Protein AF-A0A2D4JRZ6-F1 (afdb_monomer_lite)

Organism: NCBI:txid1970185

Sequence (188 aa):
HTHSLFTLLGERLMLHTNTLTITTYNTLYEILTEQVCTQVVHKPHPEPDSTVKIQNPMILKVVATLLKNSAPSAELMEVRRLFLSDMIKLFSNSRENRRCLLQCSVWQDWMFSLGYINPKNSEEQKITEMVYNIFRILLYHAIKYEWGGWRVWVDTLSIAHSKVTYEAHKEYLAKMYEEYQRQEEENI

Radius of gyration: 19.01 Å; chains: 1; bounding box: 53×44×54 Å

pLDDT: mean 92.42, std 8.61, range [42.44, 98.75]

Secondary structure (DSSP, 8-state):
----HHHHHHHHHHHH-SS--HHHHHHHHHHHHT---SS---SPPPPP-TT---S-THHHHHHHHHHHHSPP-HHHHHHHHHHHHHHHHHHHH-HHHHHHHHHSTTHHHHHHTTS-SS--SHHHHHHHHHHHHHHHHHHHHHHHHSTTHHHHHHHHHHHHHHHHHHHHHHHHHHHHHHHHHHHHHHT-

InterPro domains:
  IPR031570 Neurobeachin/BDCP, DUF4704 [PF15787] (2-162)
  IPR050865 BEACH Domain-Containing [PTHR13743] (2-176)

Structure (mmCIF, N/CA/C/O backbone):
data_AF-A0A2D4JRZ6-F1
#
_entry.id   AF-A0A2D4JRZ6-F1
#
loop_
_atom_site.group_PDB
_atom_site.id
_atom_site.type_symbol
_atom_site.label_atom_id
_atom_site.label_alt_id
_atom_site.label_comp_id
_atom_site.label_asym_id
_atom_site.label_entity_id
_atom_site.label_seq_id
_atom_site.pdbx_PDB_ins_code
_atom_site.Cartn_x
_atom_site.Cartn_y
_atom_site.Cartn_z
_atom_site.occupancy
_atom_site.B_iso_or_equiv
_atom_site.auth_seq_id
_atom_site.auth_comp_id
_atom_site.auth_asym_id
_atom_site.auth_atom_id
_atom_site.pdbx_PDB_model_num
ATOM 1 N N . HIS A 1 1 ? -9.067 23.785 -11.313 1.00 43.81 1 HIS A N 1
ATOM 2 C CA . HIS A 1 1 ? -8.566 22.399 -11.338 1.00 43.81 1 HIS A CA 1
ATOM 3 C C . HIS A 1 1 ? -9.742 21.451 -11.178 1.00 43.81 1 HIS A C 1
ATOM 5 O O . HIS A 1 1 ? -10.493 21.587 -10.224 1.00 43.81 1 HIS A O 1
ATOM 11 N N . THR A 1 2 ? -9.970 20.560 -12.139 1.00 42.44 2 THR A N 1
ATOM 12 C CA . THR A 1 2 ? -10.978 19.498 -12.046 1.00 42.44 2 THR A CA 1
ATOM 13 C C . THR A 1 2 ? -10.513 18.490 -10.996 1.00 42.44 2 THR A C 1
ATOM 15 O O . THR A 1 2 ? -9.629 17.680 -11.260 1.00 42.44 2 THR A O 1
ATOM 18 N N . HIS A 1 3 ? -11.052 18.572 -9.777 1.00 51.81 3 HIS A N 1
ATOM 19 C CA . HIS A 1 3 ? -10.832 17.539 -8.766 1.00 51.81 3 HIS A CA 1
ATOM 20 C C . HIS A 1 3 ? -11.422 16.231 -9.309 1.00 51.81 3 HIS A C 1
ATOM 22 O O . HIS A 1 3 ? -12.622 16.152 -9.568 1.00 51.81 3 HIS A O 1
ATOM 28 N N . SER A 1 4 ? -10.580 15.221 -9.543 1.00 75.19 4 SER A N 1
ATOM 29 C CA . SER A 1 4 ? -11.058 13.877 -9.883 1.00 75.19 4 SER A CA 1
ATOM 30 C C . SER A 1 4 ? -11.953 13.368 -8.749 1.00 75.19 4 SER A C 1
ATOM 32 O O . SER A 1 4 ? -11.626 13.580 -7.580 1.00 75.19 4 SER A O 1
ATOM 34 N N . LEU A 1 5 ? -13.063 12.693 -9.074 1.00 77.12 5 LEU A N 1
ATOM 35 C CA . LEU A 1 5 ? -14.037 12.164 -8.105 1.00 77.12 5 LEU A CA 1
ATOM 36 C C . LEU A 1 5 ? -13.363 11.419 -6.939 1.00 77.12 5 LEU A C 1
ATOM 38 O O . LEU A 1 5 ? -13.736 11.592 -5.784 1.00 77.12 5 LEU A O 1
ATOM 42 N N . PHE A 1 6 ? -12.323 10.637 -7.234 1.00 76.06 6 PHE A N 1
ATOM 43 C CA . PHE A 1 6 ? -11.583 9.864 -6.236 1.00 76.06 6 PHE A CA 1
ATOM 44 C C . PHE A 1 6 ? -10.690 10.727 -5.337 1.00 76.06 6 PHE A C 1
ATOM 46 O O . PHE A 1 6 ? -10.546 10.437 -4.152 1.00 76.06 6 PHE A O 1
ATOM 53 N N . THR A 1 7 ? -10.118 11.810 -5.869 1.00 72.31 7 THR A N 1
ATOM 54 C CA . THR A 1 7 ? -9.399 12.802 -5.055 1.00 72.31 7 THR A CA 1
ATOM 55 C C . THR A 1 7 ? -10.365 13.480 -4.089 1.00 72.31 7 THR A C 1
ATOM 57 O O . THR A 1 7 ? -10.076 13.567 -2.899 1.00 72.31 7 THR A O 1
ATOM 60 N N . LEU A 1 8 ? -11.552 13.854 -4.579 1.00 78.31 8 LEU A N 1
ATOM 61 C CA . LEU A 1 8 ? -12.596 14.450 -3.755 1.00 78.31 8 LEU A CA 1
ATOM 62 C C . LEU A 1 8 ? -13.097 13.475 -2.677 1.00 78.31 8 LEU A C 1
ATOM 64 O O . LEU A 1 8 ? -13.338 13.899 -1.554 1.00 78.31 8 LEU A O 1
ATOM 68 N N . LEU A 1 9 ? -13.211 12.176 -2.977 1.00 81.69 9 LEU A N 1
ATOM 69 C CA . LEU A 1 9 ? -13.598 11.156 -1.994 1.00 81.69 9 LEU A CA 1
ATOM 70 C C . LEU A 1 9 ? -12.632 11.124 -0.800 1.00 81.69 9 LEU A C 1
ATOM 72 O O . LEU A 1 9 ? -13.076 11.178 0.344 1.00 81.69 9 LEU A O 1
ATOM 76 N N . GLY A 1 10 ? -11.322 11.081 -1.061 1.00 77.94 10 GLY A N 1
ATOM 77 C CA . GLY A 1 10 ? -10.306 11.094 -0.004 1.00 77.94 10 GLY A CA 1
ATOM 78 C C . GLY A 1 10 ? -10.341 12.379 0.825 1.00 77.94 10 GLY A C 1
ATOM 79 O O . GLY A 1 10 ? -10.385 12.317 2.052 1.00 77.94 10 GLY A O 1
ATOM 80 N N . GLU A 1 11 ? -10.397 13.537 0.159 1.00 78.88 11 GLU A N 1
ATOM 81 C CA . GLU A 1 11 ? -10.483 14.849 0.815 1.00 78.88 11 GLU A CA 1
ATOM 82 C C . GLU A 1 11 ? -11.731 14.962 1.698 1.00 78.88 11 GLU A C 1
ATOM 84 O O . GLU A 1 11 ? -11.645 15.397 2.843 1.00 78.88 11 GLU A O 1
ATOM 89 N N . ARG A 1 12 ? -12.896 14.538 1.194 1.00 81.94 12 ARG A N 1
ATOM 90 C CA . ARG A 1 12 ? -14.165 14.624 1.927 1.00 81.94 12 ARG A CA 1
ATOM 91 C C . ARG A 1 12 ? -14.217 13.672 3.112 1.00 81.94 12 ARG A C 1
ATOM 93 O O . ARG A 1 12 ? -14.697 14.081 4.162 1.00 81.94 12 ARG A O 1
ATOM 100 N N . LEU A 1 13 ? -13.702 12.449 2.985 1.00 80.06 13 LEU A N 1
ATOM 101 C CA . LEU A 1 13 ? -13.639 11.514 4.113 1.00 80.06 13 LEU A CA 1
ATOM 102 C C . LEU A 1 13 ? -12.778 12.072 5.255 1.00 80.06 13 LEU A C 1
ATOM 104 O O . LEU A 1 13 ? -13.191 12.009 6.411 1.00 80.06 13 LEU A O 1
ATOM 108 N N . MET A 1 14 ? -11.642 12.697 4.935 1.00 79.69 14 MET A N 1
ATOM 109 C CA . MET A 1 14 ? -10.764 13.309 5.939 1.00 79.69 14 MET A CA 1
ATOM 110 C C . MET A 1 14 ? -11.381 14.511 6.671 1.00 79.69 14 MET A C 1
ATOM 112 O O . MET A 1 14 ? -10.941 14.830 7.769 1.00 79.69 14 MET A O 1
ATOM 116 N N . LEU A 1 15 ? -12.397 15.181 6.111 1.00 77.00 15 LEU A N 1
ATOM 117 C CA . LEU A 1 15 ? -13.093 16.274 6.810 1.00 77.00 15 LEU A CA 1
ATOM 118 C C . LEU A 1 15 ? -13.968 15.779 7.967 1.00 77.00 15 LEU A C 1
ATOM 120 O O . LEU A 1 15 ? -14.280 16.552 8.870 1.00 77.00 15 LEU A O 1
ATOM 124 N N . HIS A 1 16 ? -14.404 14.520 7.920 1.00 72.25 16 HIS A N 1
ATOM 125 C CA . HIS A 1 16 ? -15.367 13.962 8.870 1.00 72.25 16 HIS A CA 1
ATOM 126 C C . HIS A 1 16 ? -14.741 12.973 9.855 1.00 72.25 16 HIS A C 1
ATOM 128 O O . HIS A 1 16 ? -15.330 12.708 10.901 1.00 72.25 16 HIS A O 1
ATOM 134 N N . THR A 1 17 ? -13.558 12.438 9.548 1.00 73.31 17 THR A N 1
ATOM 135 C CA . THR A 1 17 ? -12.806 11.570 10.454 1.00 73.31 17 THR A CA 1
ATOM 136 C C . THR A 1 17 ? -11.304 11.803 10.335 1.00 73.31 17 THR A C 1
ATOM 138 O O . THR A 1 17 ? -10.758 11.889 9.237 1.00 73.31 17 THR A O 1
ATOM 141 N N . ASN A 1 18 ? -10.623 11.834 11.484 1.00 79.94 18 ASN A N 1
ATOM 142 C CA . ASN A 1 18 ? -9.160 11.900 11.557 1.00 79.94 18 ASN A CA 1
ATOM 143 C C . ASN A 1 18 ? -8.499 10.511 11.492 1.00 79.94 18 ASN A C 1
ATOM 145 O O . ASN A 1 18 ? -7.273 10.418 11.545 1.00 79.94 18 ASN A O 1
ATOM 149 N N . THR A 1 19 ? -9.287 9.432 11.417 1.00 87.56 19 THR A N 1
ATOM 150 C CA . THR A 1 19 ? -8.783 8.057 11.333 1.00 87.56 19 THR A CA 1
ATOM 151 C C . THR A 1 19 ? -9.587 7.220 10.344 1.00 87.56 19 THR A C 1
ATOM 153 O O . THR A 1 19 ? -10.817 7.312 10.275 1.00 87.56 19 THR A O 1
ATOM 156 N N . LEU A 1 20 ? -8.894 6.383 9.574 1.00 92.75 20 LEU A N 1
ATOM 157 C CA . LEU A 1 20 ? -9.524 5.353 8.760 1.00 92.75 20 LEU A CA 1
ATOM 158 C C . LEU A 1 20 ? -9.903 4.163 9.650 1.00 92.75 20 LEU A C 1
ATOM 160 O O . LEU A 1 20 ? -9.037 3.567 10.286 1.00 92.75 20 LEU A O 1
ATOM 164 N N . THR A 1 21 ? -11.189 3.816 9.660 1.00 94.38 21 THR A N 1
ATOM 165 C CA . THR A 1 21 ? -11.737 2.685 10.422 1.00 94.38 21 THR A CA 1
ATOM 166 C C . THR A 1 21 ? -11.887 1.447 9.541 1.00 94.38 21 THR A C 1
ATOM 168 O O . THR A 1 21 ? -11.945 1.548 8.310 1.00 94.38 21 THR A O 1
ATOM 171 N N . ILE A 1 22 ? -12.025 0.273 10.165 1.00 96.25 22 ILE A N 1
ATOM 172 C CA . ILE A 1 22 ? -12.304 -0.989 9.453 1.00 96.25 22 ILE A CA 1
ATOM 173 C C . ILE A 1 22 ? -13.596 -0.880 8.638 1.00 96.25 22 ILE A C 1
ATOM 175 O O . ILE A 1 22 ? -13.645 -1.323 7.496 1.00 96.25 22 ILE A O 1
ATOM 179 N N . THR A 1 23 ? -14.627 -0.237 9.193 1.00 95.00 23 THR A N 1
ATOM 180 C CA . THR A 1 23 ? -15.924 -0.087 8.511 1.00 95.00 23 THR A CA 1
ATOM 181 C C . THR A 1 23 ? -15.778 0.722 7.222 1.00 95.00 23 THR A C 1
ATOM 183 O O . THR A 1 23 ? -16.230 0.291 6.164 1.00 95.00 23 THR A O 1
ATOM 186 N N . THR A 1 24 ? -15.093 1.868 7.285 1.00 94.75 24 THR A N 1
ATOM 187 C CA . THR A 1 24 ? -14.849 2.702 6.100 1.00 94.75 24 THR A CA 1
ATOM 188 C C . THR A 1 24 ? -13.968 1.975 5.089 1.00 94.75 24 THR A C 1
ATOM 190 O O . THR A 1 24 ? -14.224 2.042 3.888 1.00 94.75 24 THR A O 1
ATOM 193 N N . TYR A 1 25 ? -12.947 1.254 5.561 1.00 97.19 25 TYR A N 1
ATOM 194 C CA . TYR A 1 25 ? -12.102 0.448 4.690 1.00 97.19 25 TYR A CA 1
ATOM 195 C C . TYR A 1 25 ? -12.892 -0.647 3.964 1.00 97.19 25 TYR A C 1
ATOM 197 O O . TYR A 1 25 ? -12.734 -0.777 2.754 1.00 97.19 25 TYR A O 1
ATOM 205 N N . ASN A 1 26 ? -13.788 -1.362 4.649 1.00 96.94 26 ASN A N 1
ATOM 206 C CA . ASN A 1 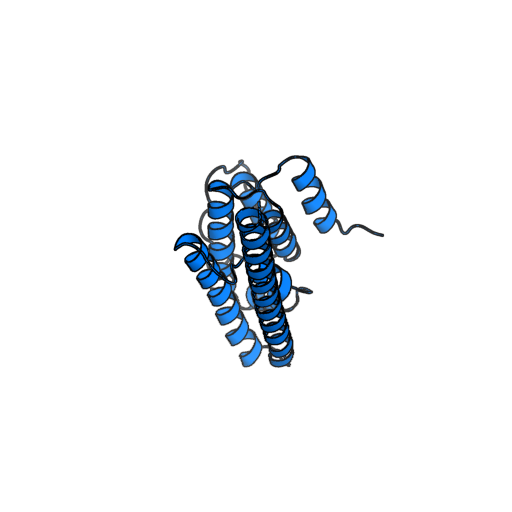26 ? -14.642 -2.377 4.032 1.00 96.94 26 ASN A CA 1
ATOM 207 C C . ASN A 1 26 ? -15.474 -1.784 2.888 1.00 96.94 26 ASN A C 1
ATOM 209 O O . ASN A 1 26 ? -15.463 -2.323 1.789 1.00 96.94 26 ASN A O 1
ATOM 213 N N . THR A 1 27 ? -16.112 -0.626 3.089 1.00 95.44 27 THR A N 1
ATOM 214 C CA . THR A 1 27 ? -16.850 0.053 2.009 1.00 95.44 27 THR A CA 1
ATOM 215 C C . THR A 1 27 ? -15.943 0.421 0.834 1.00 95.44 27 THR A C 1
ATOM 217 O O . THR A 1 27 ? -16.314 0.230 -0.321 1.00 95.44 27 THR A O 1
ATOM 220 N N . LEU A 1 28 ? -14.728 0.914 1.095 1.00 96.19 28 LEU A N 1
ATOM 221 C CA . LEU A 1 28 ? -13.758 1.182 0.029 1.00 96.19 28 LEU A CA 1
ATOM 222 C C . LEU A 1 28 ? -13.342 -0.108 -0.695 1.00 96.19 28 LEU A C 1
ATOM 224 O O . LEU A 1 28 ? -13.200 -0.099 -1.914 1.00 96.19 28 LEU A O 1
ATOM 228 N N . TYR A 1 29 ? -13.186 -1.219 0.019 1.00 97.38 29 TYR A N 1
ATOM 229 C CA . TYR A 1 29 ? -12.865 -2.518 -0.565 1.00 97.38 29 TYR A CA 1
ATOM 230 C C . TYR A 1 29 ? -13.992 -3.060 -1.459 1.00 97.38 29 TYR A C 1
ATOM 232 O O . TYR A 1 29 ? -13.737 -3.571 -2.553 1.00 97.38 29 TYR A O 1
ATOM 240 N N . GLU A 1 30 ? -15.246 -2.883 -1.050 1.00 96.50 30 GLU A N 1
ATOM 241 C CA . GLU A 1 30 ? -16.412 -3.215 -1.873 1.00 96.50 30 GLU A CA 1
ATOM 242 C C . GLU A 1 30 ? -16.429 -2.391 -3.166 1.00 96.50 30 GLU A C 1
ATOM 244 O O . GLU A 1 30 ? -16.659 -2.938 -4.241 1.00 96.50 30 GLU A O 1
ATOM 249 N N . ILE A 1 31 ? -16.092 -1.096 -3.106 1.00 96.06 31 ILE A N 1
ATOM 250 C CA . ILE A 1 31 ? -15.970 -0.251 -4.307 1.00 96.06 31 ILE A CA 1
ATOM 251 C C . ILE A 1 31 ? -14.788 -0.706 -5.178 1.00 96.06 31 ILE A C 1
ATOM 253 O O . ILE A 1 31 ? -14.910 -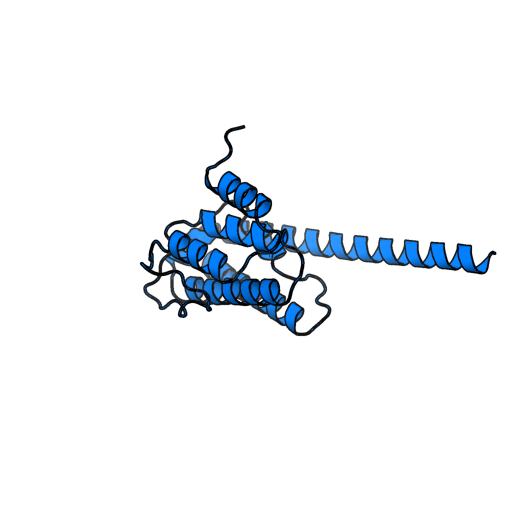0.764 -6.400 1.00 96.06 31 ILE A O 1
ATOM 257 N N . LEU A 1 32 ? -13.645 -1.053 -4.575 1.00 97.31 32 LEU A N 1
ATOM 258 C CA . LEU A 1 32 ? -12.453 -1.541 -5.281 1.00 97.31 32 LEU A CA 1
ATOM 259 C C . LEU A 1 32 ? -12.760 -2.784 -6.134 1.00 97.31 32 LEU A C 1
ATOM 261 O O . LEU A 1 32 ? -12.219 -2.914 -7.237 1.00 97.31 32 LEU A O 1
ATOM 265 N N . THR A 1 33 ? -13.597 -3.681 -5.615 1.00 96.44 33 THR A N 1
ATOM 266 C CA . THR A 1 33 ? -13.906 -4.997 -6.201 1.00 96.44 33 THR A CA 1
ATOM 267 C C . THR A 1 33 ? -15.255 -5.063 -6.923 1.00 96.44 33 THR A C 1
ATOM 269 O O . THR A 1 33 ? -15.500 -6.028 -7.642 1.00 96.44 33 THR A O 1
ATOM 272 N N . GLU A 1 34 ? -16.112 -4.051 -6.751 1.00 95.75 34 GLU A N 1
ATOM 273 C CA . GLU A 1 34 ? -17.529 -4.025 -7.158 1.00 95.75 34 GLU A CA 1
ATOM 274 C C . GLU A 1 34 ? -18.373 -5.175 -6.580 1.00 95.75 34 GLU A C 1
ATOM 276 O O . GLU A 1 34 ? -19.396 -5.567 -7.139 1.00 95.75 34 GLU A O 1
ATOM 281 N N . GLN A 1 35 ? -17.973 -5.701 -5.421 1.00 92.50 35 GLN A N 1
ATOM 282 C CA . GLN A 1 35 ? -18.710 -6.724 -4.678 1.00 92.50 35 GLN A CA 1
ATOM 283 C C . GLN A 1 35 ? -19.386 -6.088 -3.460 1.00 92.50 35 GLN A C 1
ATOM 285 O O . GLN A 1 35 ? -18.876 -6.150 -2.346 1.00 92.50 35 GLN A O 1
ATOM 290 N N . VAL A 1 36 ? -20.522 -5.427 -3.690 1.00 88.56 36 VAL A N 1
ATOM 291 C CA . VAL A 1 36 ? -21.228 -4.648 -2.659 1.00 88.56 36 VAL A CA 1
ATOM 292 C C . VAL A 1 36 ? -22.055 -5.553 -1.746 1.00 88.56 36 VAL A C 1
ATOM 294 O O . VAL A 1 36 ? -22.849 -6.370 -2.222 1.00 88.56 36 VAL A O 1
ATOM 297 N N . CYS A 1 37 ? -21.918 -5.368 -0.431 1.00 86.06 37 CYS A N 1
ATOM 298 C CA . CYS A 1 37 ? -22.759 -6.039 0.557 1.00 86.06 37 CYS A CA 1
ATOM 299 C C . CYS A 1 37 ? -24.012 -5.207 0.867 1.00 86.06 37 CYS A C 1
ATOM 301 O O . CYS A 1 37 ? -24.006 -3.980 0.838 1.00 86.06 37 CYS A O 1
ATOM 303 N N . THR A 1 38 ? -25.113 -5.866 1.235 1.00 87.12 38 THR A N 1
ATOM 304 C CA . THR A 1 38 ? -26.354 -5.171 1.632 1.00 87.12 38 THR A CA 1
ATOM 305 C C . THR A 1 38 ? -26.341 -4.682 3.083 1.00 87.12 38 THR A C 1
ATOM 307 O O . THR A 1 38 ? -27.283 -4.021 3.514 1.00 87.12 38 THR A O 1
ATOM 310 N N . GLN A 1 39 ? -25.325 -5.053 3.867 1.00 87.56 39 GLN A N 1
ATOM 311 C CA . GLN A 1 39 ? -25.211 -4.738 5.290 1.00 87.56 39 GLN A CA 1
ATOM 312 C C . GLN A 1 39 ? -23.857 -4.108 5.595 1.00 87.56 39 GLN A C 1
ATOM 314 O O . GLN A 1 39 ? -22.846 -4.478 5.005 1.00 87.56 39 GLN A O 1
ATOM 319 N N . VAL A 1 40 ? -23.844 -3.198 6.569 1.00 89.19 40 VAL A N 1
ATOM 320 C CA . VAL A 1 40 ? -22.610 -2.568 7.041 1.00 89.19 40 VAL A CA 1
ATOM 321 C C . VAL A 1 40 ? -21.791 -3.582 7.837 1.00 89.19 40 VAL A C 1
ATOM 323 O O . VAL A 1 40 ? -22.259 -4.137 8.833 1.00 89.19 40 VAL A O 1
ATOM 326 N N . VAL A 1 41 ? -20.551 -3.811 7.407 1.00 91.25 41 VAL A N 1
ATOM 327 C CA . VAL A 1 41 ? -19.628 -4.742 8.061 1.00 91.25 41 VAL A CA 1
ATOM 328 C C . VAL A 1 41 ? -18.654 -3.964 8.946 1.00 91.25 41 VAL A C 1
ATOM 330 O O . VAL A 1 41 ? -17.842 -3.186 8.453 1.00 91.25 41 VAL A O 1
ATOM 333 N N . HIS A 1 42 ? -18.703 -4.210 10.258 1.00 92.38 42 HIS A N 1
ATOM 334 C CA . HIS A 1 42 ? -17.853 -3.533 11.254 1.00 92.38 42 HIS A CA 1
ATOM 335 C C . HIS A 1 42 ? -16.582 -4.302 11.648 1.00 92.38 42 HIS A C 1
ATOM 337 O O . HIS A 1 42 ? -15.772 -3.809 12.426 1.00 92.38 42 HIS A O 1
ATOM 343 N N . LYS A 1 43 ? -16.407 -5.514 11.119 1.00 94.38 43 LYS A N 1
ATOM 344 C CA . LYS A 1 43 ? -15.250 -6.393 11.343 1.00 94.38 43 LYS A CA 1
ATOM 345 C C . LYS A 1 43 ? -14.455 -6.561 10.043 1.00 94.38 43 LYS A C 1
ATOM 347 O O . LYS A 1 43 ? -15.006 -6.236 8.994 1.00 94.38 43 LYS A O 1
ATOM 352 N N . PRO A 1 44 ? -13.218 -7.083 10.065 1.00 95.44 44 PRO A N 1
ATOM 353 C CA . PRO A 1 44 ? -12.503 -7.397 8.831 1.00 95.44 44 PRO A CA 1
ATOM 354 C C . PRO A 1 44 ? -13.361 -8.246 7.885 1.00 95.44 44 PRO A C 1
ATOM 356 O O . PRO A 1 44 ? -14.005 -9.210 8.321 1.00 95.44 44 PRO A O 1
ATOM 359 N N . HIS A 1 45 ? -13.406 -7.863 6.609 1.00 94.81 45 HIS A N 1
ATOM 360 C CA . HIS A 1 45 ? -14.082 -8.653 5.584 1.00 94.81 45 HIS A CA 1
ATOM 361 C C . HIS A 1 45 ? -13.358 -9.999 5.361 1.00 94.81 45 HIS A C 1
ATOM 363 O O . HIS A 1 45 ? -12.195 -10.149 5.748 1.00 94.81 45 HIS A O 1
ATOM 369 N N . PRO A 1 46 ? -14.023 -11.006 4.760 1.00 93.69 46 PRO A N 1
ATOM 370 C CA . PRO A 1 46 ? -13.372 -12.262 4.398 1.00 93.69 46 PRO A CA 1
ATOM 371 C C . PRO A 1 46 ? -12.172 -12.042 3.472 1.00 93.69 46 PRO A C 1
ATOM 373 O O . PRO A 1 46 ? -12.138 -11.089 2.694 1.00 93.69 46 PRO A O 1
ATOM 376 N N . GLU A 1 47 ? -11.191 -12.940 3.545 1.00 93.00 47 GLU A N 1
ATOM 377 C CA . GLU A 1 47 ? -10.011 -12.864 2.687 1.00 93.00 47 GLU A CA 1
ATOM 378 C C . GLU A 1 47 ? -10.386 -13.070 1.206 1.00 93.00 47 GLU A C 1
ATOM 380 O O . GLU A 1 47 ? -11.182 -13.966 0.910 1.00 93.00 47 GLU A O 1
ATOM 385 N N . PRO A 1 48 ? -9.802 -12.308 0.261 1.00 93.38 48 PRO A N 1
ATOM 386 C CA . PRO A 1 48 ? -10.073 -12.500 -1.158 1.00 93.38 48 PRO A CA 1
ATOM 387 C C . PRO A 1 48 ? -9.600 -13.862 -1.652 1.00 93.38 48 PRO A C 1
ATOM 389 O O . PRO A 1 48 ? -8.434 -14.237 -1.481 1.00 93.38 48 PRO A O 1
ATOM 392 N N . ASP A 1 49 ? -10.490 -14.559 -2.353 1.00 90.19 49 ASP A N 1
ATOM 393 C CA . ASP A 1 49 ? -10.137 -15.740 -3.127 1.00 90.19 49 ASP A CA 1
ATOM 394 C C . ASP A 1 49 ? -9.525 -15.366 -4.496 1.00 90.19 49 ASP A C 1
ATOM 396 O O . ASP A 1 49 ? -9.335 -14.199 -4.850 1.00 90.19 49 ASP A O 1
ATOM 400 N N . SER A 1 50 ? -9.178 -16.379 -5.292 1.00 90.38 50 SER A N 1
ATOM 401 C CA . SER A 1 50 ? -8.558 -16.184 -6.611 1.00 90.38 50 SER A CA 1
ATOM 402 C C . SER A 1 50 ? -9.474 -15.568 -7.681 1.00 90.38 50 SER A C 1
ATOM 404 O O . SER A 1 50 ? -8.985 -15.158 -8.737 1.00 90.38 50 SER A O 1
ATOM 406 N N . THR A 1 51 ? -10.784 -15.507 -7.437 1.00 92.75 51 THR A N 1
ATOM 407 C CA . THR A 1 51 ? -11.780 -14.955 -8.364 1.00 92.75 51 THR A CA 1
ATOM 408 C C . THR A 1 51 ? -11.916 -13.441 -8.238 1.00 92.75 51 THR A C 1
ATOM 410 O O . THR A 1 51 ? -12.332 -12.791 -9.197 1.00 92.75 51 THR A O 1
ATOM 413 N N . VAL A 1 52 ? -11.503 -12.859 -7.107 1.00 96.19 52 VAL A N 1
ATOM 414 C CA . VAL A 1 52 ? -11.624 -11.420 -6.854 1.00 96.19 52 VAL A CA 1
ATOM 415 C C . VAL A 1 52 ? -10.704 -10.618 -7.784 1.00 96.19 52 VAL A C 1
ATOM 417 O O . VAL A 1 52 ? -9.483 -10.821 -7.859 1.00 96.19 52 VAL A O 1
ATOM 420 N N . LYS A 1 53 ? -11.295 -9.657 -8.498 1.00 96.50 53 LYS A N 1
ATOM 421 C CA . LYS A 1 53 ? -10.601 -8.752 -9.422 1.00 96.50 53 LYS A CA 1
ATOM 422 C C . LYS A 1 53 ? -10.740 -7.307 -8.962 1.00 96.50 53 LYS A C 1
ATOM 424 O O . LYS A 1 53 ? -11.751 -6.917 -8.389 1.00 96.50 53 LYS A O 1
ATOM 429 N N . ILE A 1 54 ? -9.710 -6.514 -9.239 1.00 97.75 54 ILE A N 1
ATOM 430 C CA . ILE A 1 54 ? -9.740 -5.067 -9.023 1.00 97.75 54 ILE A CA 1
ATOM 431 C C . ILE A 1 54 ? -10.487 -4.428 -10.193 1.00 97.75 54 ILE A C 1
ATOM 433 O O . ILE A 1 54 ? -9.990 -4.465 -11.319 1.00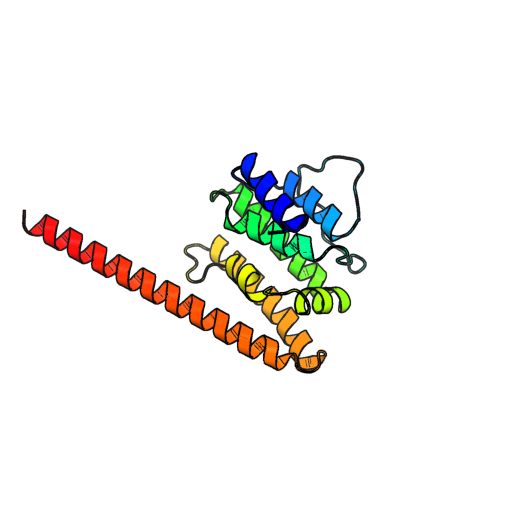 97.75 54 ILE A O 1
ATOM 437 N N . GLN A 1 55 ? -11.643 -3.829 -9.911 1.00 97.31 55 GLN A N 1
ATOM 438 C CA . GLN A 1 55 ? -12.467 -3.117 -10.893 1.00 97.31 55 GLN A CA 1
ATOM 439 C C . GLN A 1 55 ? -12.201 -1.608 -10.858 1.00 97.31 55 GLN A C 1
ATOM 441 O O . GLN A 1 55 ? -12.069 -0.975 -11.902 1.00 97.31 55 GLN A O 1
ATOM 446 N N . ASN A 1 56 ? -12.005 -1.040 -9.660 1.00 96.25 56 ASN A N 1
ATOM 447 C CA . ASN A 1 56 ? -11.790 0.397 -9.462 1.00 96.25 56 ASN A CA 1
ATOM 448 C C . ASN A 1 56 ? -10.393 0.701 -8.886 1.00 96.25 56 ASN A C 1
ATOM 450 O O . ASN A 1 56 ? -10.266 1.040 -7.705 1.00 96.25 56 ASN A O 1
ATOM 454 N N . PRO A 1 57 ? -9.311 0.631 -9.690 1.00 95.81 57 PRO A N 1
ATOM 455 C CA . PRO A 1 57 ? -7.932 0.740 -9.195 1.00 95.81 57 PRO A CA 1
ATOM 456 C C . PRO A 1 57 ? -7.594 2.064 -8.505 1.00 95.81 57 PRO A C 1
ATOM 458 O O . PRO A 1 57 ? -6.703 2.108 -7.656 1.00 95.81 57 PRO A O 1
ATOM 461 N N . MET A 1 58 ? -8.312 3.144 -8.819 1.00 93.12 58 MET A N 1
ATOM 462 C CA . MET A 1 58 ? -8.105 4.447 -8.180 1.00 93.12 58 MET A CA 1
ATOM 463 C C . MET A 1 58 ? -8.381 4.420 -6.673 1.00 93.12 58 MET A C 1
ATOM 465 O O . MET A 1 58 ? -7.778 5.201 -5.934 1.00 93.12 58 MET A O 1
ATOM 469 N N . ILE A 1 59 ? -9.218 3.492 -6.199 1.00 95.75 59 ILE A N 1
ATOM 470 C CA . ILE A 1 59 ? -9.500 3.319 -4.772 1.00 95.75 59 ILE A CA 1
ATOM 471 C C . ILE A 1 59 ? -8.247 2.918 -3.989 1.00 95.75 59 ILE A C 1
ATOM 473 O O . ILE A 1 59 ? -8.090 3.354 -2.852 1.00 95.75 59 ILE A O 1
ATOM 477 N N . LEU A 1 60 ? -7.301 2.195 -4.598 1.00 96.94 60 LEU A N 1
ATOM 478 C CA . LEU A 1 60 ? -6.028 1.857 -3.949 1.00 96.94 60 LEU A CA 1
ATOM 479 C C . LEU A 1 60 ? -5.284 3.112 -3.482 1.00 96.94 60 LEU A C 1
ATOM 481 O O . LEU A 1 60 ? -4.830 3.188 -2.341 1.00 96.94 60 LEU A O 1
ATOM 485 N N . LYS A 1 61 ? -5.220 4.133 -4.347 1.00 94.19 61 LYS A N 1
ATOM 486 C CA . LYS A 1 61 ? -4.591 5.417 -4.024 1.00 94.19 61 LYS A CA 1
ATOM 487 C C . LYS A 1 61 ? -5.377 6.178 -2.956 1.00 94.19 61 LYS A C 1
ATOM 489 O O . LYS A 1 61 ? -4.762 6.815 -2.101 1.00 94.19 61 LYS A O 1
ATOM 494 N N . VAL A 1 62 ? -6.711 6.119 -2.989 1.00 94.31 62 VAL A N 1
ATOM 495 C CA . VAL A 1 62 ? -7.566 6.736 -1.960 1.00 94.31 62 VAL A CA 1
ATOM 496 C C . VAL A 1 62 ? -7.275 6.122 -0.593 1.00 94.31 62 VAL A C 1
ATOM 498 O O . VAL A 1 62 ? -6.931 6.855 0.330 1.00 94.31 62 VAL A O 1
ATOM 501 N N . VAL A 1 63 ? -7.315 4.790 -0.477 1.00 96.62 63 VAL A N 1
ATOM 502 C CA . VAL A 1 63 ? -7.015 4.078 0.776 1.00 96.62 63 VAL A CA 1
ATOM 503 C C . VAL A 1 63 ? -5.605 4.408 1.259 1.00 96.62 63 VAL A C 1
ATOM 505 O O . VAL A 1 63 ? -5.431 4.763 2.421 1.00 96.62 63 VAL A O 1
ATOM 508 N N . ALA A 1 64 ? -4.605 4.375 0.374 1.00 95.81 64 ALA A N 1
ATOM 509 C CA . ALA A 1 64 ? -3.232 4.692 0.752 1.00 95.81 64 ALA A CA 1
ATOM 510 C C . ALA A 1 64 ? -3.072 6.133 1.267 1.00 95.81 64 ALA A C 1
ATOM 512 O O . ALA A 1 64 ? -2.368 6.370 2.247 1.00 95.81 64 ALA A O 1
ATOM 513 N N . THR A 1 65 ? -3.771 7.090 0.653 1.00 93.12 65 THR A N 1
ATOM 514 C CA . THR A 1 65 ? -3.773 8.495 1.092 1.00 93.12 65 THR A CA 1
ATOM 515 C C . THR A 1 65 ? -4.421 8.645 2.469 1.00 93.12 65 THR A C 1
ATOM 517 O O . THR A 1 65 ? -3.867 9.319 3.335 1.00 93.12 65 THR A O 1
ATOM 520 N N . LEU A 1 66 ? -5.552 7.972 2.705 1.00 94.19 66 LEU A N 1
ATOM 521 C CA . LEU A 1 66 ? -6.229 7.971 4.004 1.00 94.19 66 LEU A CA 1
ATOM 522 C C . LEU A 1 66 ? -5.354 7.338 5.092 1.00 94.19 66 LEU A C 1
ATOM 524 O O . LEU A 1 66 ? -5.212 7.910 6.171 1.00 94.19 66 LEU A O 1
ATOM 528 N N . LEU A 1 67 ? -4.709 6.206 4.797 1.00 95.56 67 LEU A N 1
ATOM 529 C CA . LEU A 1 67 ? -3.785 5.533 5.714 1.00 95.56 67 LEU A CA 1
ATOM 530 C C . LEU A 1 67 ? -2.575 6.395 6.079 1.00 95.56 67 LEU A C 1
ATOM 532 O O . LEU A 1 67 ? -2.079 6.292 7.200 1.00 95.56 67 LEU A O 1
ATOM 536 N N . LYS A 1 68 ? -2.079 7.207 5.142 1.00 92.75 68 LYS A N 1
ATOM 537 C CA . LYS A 1 68 ? -0.935 8.098 5.360 1.00 92.75 68 LYS A CA 1
ATOM 538 C C . LYS A 1 68 ? -1.301 9.316 6.208 1.00 92.75 68 LYS A C 1
ATOM 540 O O . LYS A 1 68 ? -0.505 9.728 7.043 1.00 92.75 68 LYS A O 1
ATOM 545 N N . ASN A 1 69 ? -2.477 9.895 5.974 1.00 91.50 69 ASN A N 1
ATOM 546 C CA . ASN A 1 69 ? -2.868 11.169 6.579 1.00 91.50 69 ASN A CA 1
ATOM 547 C C . ASN A 1 69 ? -3.679 11.026 7.877 1.00 91.50 69 ASN A C 1
ATOM 549 O O . ASN A 1 69 ? -3.932 12.024 8.546 1.00 91.50 69 ASN A O 1
ATOM 553 N N . SER A 1 70 ? -4.110 9.813 8.222 1.00 92.69 70 SER A N 1
ATOM 554 C CA . SER A 1 70 ? -4.816 9.539 9.475 1.00 92.69 70 SER A CA 1
ATOM 555 C C . SER A 1 70 ? -3.888 9.640 10.690 1.00 92.69 70 SER A C 1
ATOM 557 O O . SER A 1 70 ? -2.712 9.276 10.620 1.00 92.69 70 SER A O 1
ATOM 559 N N . ALA A 1 71 ? -4.434 10.069 11.828 1.00 90.94 71 ALA A N 1
ATOM 560 C CA . ALA A 1 71 ? -3.715 10.087 13.098 1.00 90.94 71 ALA A CA 1
ATOM 561 C C . ALA A 1 71 ? -3.306 8.656 13.516 1.00 90.94 71 ALA A C 1
ATOM 563 O O . ALA A 1 71 ? -4.143 7.749 13.459 1.00 90.94 71 ALA A O 1
ATOM 564 N N . PRO A 1 72 ? -2.051 8.423 13.951 1.00 91.88 72 PRO A N 1
ATOM 565 C CA . PRO A 1 72 ? -1.605 7.101 14.380 1.00 91.88 72 PRO A CA 1
ATOM 566 C C . PRO A 1 72 ? -2.465 6.534 15.516 1.00 91.88 72 PRO A C 1
ATOM 568 O O . PRO A 1 72 ? -2.661 7.178 16.544 1.00 91.88 72 PRO A O 1
ATOM 571 N N . SER A 1 73 ? -2.956 5.309 15.341 1.00 94.06 73 SER A N 1
ATOM 572 C CA . SER A 1 73 ? -3.752 4.590 16.337 1.00 94.06 73 SER A CA 1
ATOM 573 C C . SER A 1 73 ? -3.624 3.076 16.142 1.00 94.06 73 SER A C 1
ATOM 575 O O . SER A 1 73 ? -3.188 2.607 15.086 1.00 94.06 73 SER A O 1
ATOM 577 N N . ALA A 1 74 ? -4.008 2.297 17.158 1.00 94.38 74 ALA A N 1
ATOM 578 C CA . ALA A 1 74 ? -4.038 0.836 17.059 1.00 94.38 74 ALA A CA 1
ATOM 579 C C . ALA A 1 74 ? -5.016 0.356 15.971 1.00 94.38 74 ALA A C 1
ATOM 581 O O . ALA A 1 74 ? -4.684 -0.551 15.208 1.00 94.38 74 ALA A O 1
ATOM 582 N N . GLU A 1 75 ? -6.171 1.019 15.856 1.00 94.19 75 GLU A N 1
ATOM 583 C CA . GLU A 1 75 ? -7.162 0.759 14.808 1.00 94.19 75 GLU A CA 1
ATOM 584 C C . GLU A 1 75 ? -6.583 1.042 13.415 1.00 94.19 75 GLU A C 1
ATOM 586 O O . GLU A 1 75 ? -6.660 0.195 12.528 1.00 94.19 75 GLU A O 1
ATOM 591 N N . LEU A 1 76 ? -5.911 2.184 13.223 1.00 95.62 76 LEU A N 1
ATOM 592 C CA . LEU A 1 76 ? -5.293 2.515 11.938 1.00 95.62 76 LEU A CA 1
ATOM 593 C C . LEU A 1 76 ? -4.215 1.495 11.546 1.00 95.62 76 LEU A C 1
ATOM 595 O O . LEU A 1 76 ? -4.095 1.130 10.376 1.00 95.62 76 LEU A O 1
ATOM 599 N N . MET A 1 77 ? -3.431 1.021 12.519 1.00 96.25 77 MET A N 1
ATOM 600 C CA . MET A 1 77 ? -2.453 -0.046 12.298 1.00 96.25 77 MET A CA 1
ATOM 601 C C . MET A 1 77 ? -3.120 -1.354 11.865 1.00 96.25 77 MET A C 1
ATOM 603 O O . MET A 1 77 ? -2.591 -2.050 10.999 1.00 96.25 77 MET A O 1
ATOM 607 N N . GLU A 1 78 ? -4.286 -1.683 12.419 1.00 96.75 78 GLU A N 1
ATOM 608 C CA . GLU A 1 78 ? -5.066 -2.849 12.006 1.00 96.75 78 GLU A CA 1
ATOM 609 C C . GLU A 1 78 ? -5.574 -2.720 10.572 1.00 96.75 78 GLU A C 1
ATOM 611 O O . GLU A 1 78 ? -5.343 -3.625 9.767 1.00 96.75 78 GLU A O 1
ATOM 616 N N . VAL A 1 79 ? -6.153 -1.573 10.213 1.00 97.94 79 VAL A N 1
ATOM 617 C CA . VAL A 1 79 ? -6.602 -1.313 8.839 1.00 97.94 79 VAL A CA 1
ATOM 618 C C . VAL A 1 79 ? -5.430 -1.356 7.858 1.00 97.94 79 VAL A C 1
ATOM 620 O O . VAL A 1 79 ? -5.553 -1.922 6.773 1.00 97.94 79 VAL A O 1
ATOM 623 N N . ARG A 1 80 ? -4.261 -0.823 8.237 1.00 98.12 80 ARG A N 1
ATOM 624 C CA . ARG A 1 80 ? -3.050 -0.883 7.405 1.00 98.12 80 ARG A CA 1
ATOM 625 C C . ARG A 1 80 ? -2.605 -2.327 7.154 1.00 98.12 80 ARG A C 1
ATOM 627 O O . ARG A 1 80 ? -2.298 -2.670 6.013 1.00 98.12 80 ARG A O 1
ATOM 634 N N . ARG A 1 81 ? -2.595 -3.178 8.190 1.00 98.25 81 ARG A N 1
ATOM 635 C CA . ARG A 1 81 ? -2.285 -4.614 8.052 1.00 98.25 81 ARG A CA 1
ATOM 636 C C . ARG A 1 81 ? -3.294 -5.318 7.149 1.00 98.25 81 ARG A C 1
ATOM 638 O O . ARG A 1 81 ? -2.880 -6.086 6.283 1.00 98.25 81 ARG A O 1
ATOM 645 N N . LEU A 1 82 ? -4.585 -5.052 7.335 1.00 98.50 82 LEU A N 1
ATOM 646 C CA . LEU A 1 82 ? -5.647 -5.647 6.527 1.00 98.50 82 LEU A CA 1
ATOM 647 C C . LEU A 1 82 ? -5.480 -5.274 5.049 1.00 98.50 82 LEU A C 1
ATOM 649 O O . LEU A 1 82 ? -5.293 -6.163 4.222 1.00 98.50 82 LEU A O 1
ATOM 653 N N . PHE A 1 83 ? -5.360 -3.978 4.746 1.00 98.56 83 PHE A N 1
ATOM 654 C CA . PHE A 1 83 ? -5.150 -3.496 3.381 1.00 98.56 83 PHE A CA 1
ATOM 655 C C . PHE A 1 83 ? -3.954 -4.160 2.691 1.00 98.56 83 PHE A C 1
ATOM 657 O O . PHE A 1 83 ? -4.066 -4.632 1.560 1.00 98.56 83 PHE A O 1
ATOM 664 N N . LEU A 1 84 ? -2.804 -4.239 3.366 1.00 98.69 84 LEU A N 1
ATOM 665 C CA . LEU A 1 84 ? -1.617 -4.882 2.801 1.00 98.69 84 LEU A CA 1
ATOM 666 C C . LEU A 1 84 ? -1.806 -6.397 2.620 1.00 98.69 84 LEU A C 1
ATOM 668 O O . LEU A 1 84 ? -1.321 -6.952 1.634 1.00 98.69 84 LEU A O 1
ATOM 672 N N . SER A 1 85 ? -2.517 -7.067 3.532 1.00 98.44 85 SER A N 1
ATOM 673 C CA . SER A 1 85 ? -2.854 -8.495 3.420 1.00 98.44 85 SER A CA 1
ATOM 674 C C . SER A 1 85 ? -3.698 -8.761 2.175 1.00 98.44 85 SER A C 1
ATOM 676 O O . SER A 1 85 ? -3.390 -9.665 1.392 1.00 98.44 85 SER A O 1
ATOM 678 N N . ASP A 1 86 ? -4.705 -7.923 1.934 1.00 98.44 86 ASP A N 1
ATOM 679 C CA . ASP A 1 86 ? -5.568 -8.035 0.762 1.00 98.44 86 ASP A CA 1
ATOM 680 C C . ASP A 1 86 ? -4.808 -7.767 -0.529 1.00 98.44 86 ASP A C 1
ATOM 682 O O . ASP A 1 86 ? -4.956 -8.514 -1.496 1.00 98.44 86 ASP A O 1
ATOM 686 N N . MET A 1 87 ? -3.927 -6.764 -0.539 1.00 98.31 87 MET A N 1
ATOM 687 C CA . MET A 1 87 ? -3.062 -6.495 -1.687 1.00 98.31 87 MET A CA 1
ATOM 688 C C . MET A 1 87 ? -2.168 -7.694 -2.010 1.00 98.31 87 MET A C 1
ATOM 690 O O . MET A 1 87 ? -2.089 -8.110 -3.167 1.00 98.31 87 MET A O 1
ATOM 694 N N . ILE A 1 88 ? -1.533 -8.301 -1.002 1.00 98.50 88 ILE A N 1
ATOM 695 C CA . ILE A 1 88 ? -0.702 -9.497 -1.193 1.00 98.50 88 ILE A CA 1
ATOM 696 C C . ILE A 1 88 ? -1.516 -10.614 -1.852 1.00 98.50 88 ILE A C 1
ATOM 698 O O . ILE A 1 88 ? -1.046 -11.209 -2.825 1.00 98.50 88 ILE A O 1
ATOM 702 N N . LYS A 1 89 ? -2.734 -10.889 -1.380 1.00 98.12 89 LYS A N 1
ATOM 703 C CA . LYS A 1 89 ? -3.587 -11.951 -1.936 1.00 98.12 89 LYS A CA 1
ATOM 704 C C . LYS A 1 89 ? -4.079 -11.633 -3.346 1.00 98.12 89 LYS A C 1
ATOM 706 O O . LYS A 1 89 ? -3.898 -12.449 -4.255 1.00 98.12 89 LYS A O 1
ATOM 711 N N . LEU A 1 90 ? -4.621 -10.432 -3.556 1.00 98.12 90 LEU A N 1
ATOM 712 C CA . LEU A 1 90 ? -5.118 -9.975 -4.856 1.00 98.12 90 LEU A CA 1
ATOM 713 C C . LEU A 1 90 ? -4.021 -10.015 -5.921 1.00 98.12 90 LEU A C 1
ATOM 715 O O . LEU A 1 90 ? -4.289 -10.403 -7.060 1.00 98.12 90 LEU A O 1
ATOM 719 N N . PHE A 1 91 ? -2.787 -9.649 -5.566 1.00 98.19 91 PHE A N 1
ATOM 720 C CA . PHE A 1 91 ? -1.656 -9.673 -6.490 1.00 98.19 91 PHE A CA 1
ATOM 721 C C . PHE A 1 91 ? -0.992 -11.037 -6.609 1.00 98.19 91 PHE A C 1
ATOM 723 O O . PHE A 1 91 ? -0.414 -11.308 -7.657 1.00 98.19 91 PHE A O 1
ATOM 730 N N . SER A 1 92 ? -1.073 -11.917 -5.613 1.00 97.06 92 SER A N 1
ATOM 731 C CA . SER A 1 92 ? -0.539 -13.281 -5.737 1.00 97.06 92 SER A CA 1
ATOM 732 C C . SER A 1 92 ? -1.355 -14.102 -6.737 1.00 97.06 92 SER A C 1
ATOM 734 O O . SER A 1 92 ? -0.791 -14.764 -7.610 1.00 97.06 92 SER A O 1
ATOM 736 N N . ASN A 1 93 ? -2.682 -13.972 -6.692 1.00 92.12 93 ASN A N 1
ATOM 737 C CA . ASN A 1 93 ? -3.594 -14.884 -7.386 1.00 92.12 93 ASN A CA 1
ATOM 738 C C . ASN A 1 93 ? -4.048 -14.411 -8.777 1.00 92.12 93 ASN A C 1
ATOM 740 O O . ASN A 1 93 ? -4.681 -15.171 -9.502 1.00 92.12 93 ASN A O 1
ATOM 744 N N . SER A 1 94 ? -3.733 -13.176 -9.184 1.00 96.69 94 SER A N 1
ATOM 745 C CA . SER A 1 94 ? -4.298 -12.590 -10.406 1.00 96.69 94 SER A CA 1
ATOM 746 C C . SER A 1 94 ? -3.263 -11.809 -11.213 1.00 96.69 94 SER A C 1
ATOM 748 O O . SER A 1 94 ? -2.717 -10.796 -10.766 1.00 96.69 94 SER A O 1
ATOM 750 N N . ARG A 1 95 ? -3.014 -12.272 -12.445 1.00 96.50 95 ARG A N 1
ATOM 751 C CA . ARG A 1 95 ? -2.160 -11.575 -13.418 1.00 96.50 95 ARG A CA 1
ATOM 752 C C . ARG A 1 95 ? -2.738 -10.208 -13.762 1.00 96.50 95 ARG A C 1
ATOM 754 O O . ARG A 1 95 ? -1.994 -9.232 -13.827 1.00 96.50 95 ARG A O 1
ATOM 761 N N . GLU A 1 96 ? -4.051 -10.145 -13.945 1.00 96.69 96 GLU A N 1
ATOM 762 C CA . GLU A 1 96 ? -4.765 -8.918 -14.281 1.00 96.69 96 GLU A CA 1
ATOM 763 C C . GLU A 1 96 ? -4.645 -7.893 -13.153 1.00 96.69 96 GLU A C 1
ATOM 765 O O . GLU A 1 96 ? -4.369 -6.736 -13.439 1.00 96.69 96 GLU A O 1
ATOM 770 N N . ASN A 1 97 ? -4.737 -8.307 -11.883 1.00 98.25 97 ASN A N 1
ATOM 771 C CA . ASN A 1 97 ? -4.598 -7.386 -10.747 1.00 98.25 97 ASN A CA 1
ATOM 772 C C . ASN A 1 97 ? -3.178 -6.800 -10.667 1.00 98.25 97 ASN A C 1
ATOM 774 O O . ASN A 1 97 ? -3.022 -5.601 -10.443 1.00 98.25 97 ASN A O 1
ATOM 778 N N . ARG A 1 98 ? -2.136 -7.618 -10.899 1.00 98.12 98 ARG A N 1
ATOM 779 C CA . ARG A 1 98 ? -0.743 -7.130 -10.964 1.00 98.12 98 ARG A CA 1
ATOM 780 C C . ARG A 1 98 ? -0.561 -6.118 -12.088 1.00 98.12 98 ARG A C 1
ATOM 782 O O . ARG A 1 98 ? -0.001 -5.048 -11.865 1.00 98.12 98 ARG A O 1
ATOM 789 N N . ARG A 1 99 ? -1.058 -6.444 -13.285 1.00 97.00 99 ARG A N 1
ATOM 790 C CA . ARG A 1 99 ? -1.007 -5.543 -14.441 1.00 97.00 99 ARG A CA 1
ATOM 791 C C . ARG A 1 99 ? -1.778 -4.253 -14.165 1.00 97.00 99 ARG A C 1
ATOM 793 O O . ARG A 1 99 ? -1.258 -3.188 -14.458 1.00 97.00 99 ARG A O 1
ATOM 800 N N . CYS A 1 100 ? -2.957 -4.344 -13.557 1.00 96.81 100 CYS A N 1
ATOM 801 C CA . CYS A 1 100 ? -3.785 -3.204 -13.176 1.00 96.81 100 CYS A CA 1
ATOM 802 C C . CYS A 1 100 ? -3.002 -2.207 -12.309 1.00 96.81 100 CYS A C 1
ATOM 804 O O . CYS A 1 100 ? -2.896 -1.039 -12.674 1.00 96.81 100 CYS A O 1
ATOM 806 N N . LEU A 1 101 ? -2.345 -2.677 -11.240 1.00 97.38 101 LEU A N 1
ATOM 807 C CA . LEU A 1 101 ? -1.520 -1.810 -10.395 1.00 97.38 101 LEU A CA 1
ATOM 808 C C . LEU A 1 101 ? -0.310 -1.230 -11.144 1.00 97.38 101 LEU A C 1
ATOM 810 O O . LEU A 1 101 ? -0.024 -0.046 -11.003 1.00 97.38 101 LEU A O 1
ATOM 814 N N . LEU A 1 102 ? 0.387 -2.032 -11.955 1.00 96.38 102 LEU A N 1
ATOM 815 C CA . LEU A 1 102 ? 1.567 -1.575 -12.702 1.00 96.38 102 LEU A CA 1
ATOM 816 C C . LEU A 1 102 ? 1.254 -0.480 -13.734 1.00 96.38 102 LEU A C 1
ATOM 818 O O . LEU A 1 102 ? 2.160 0.259 -14.110 1.00 96.38 102 LEU A O 1
ATOM 822 N N . GLN A 1 103 ? 0.000 -0.370 -14.182 1.00 94.00 103 GLN A N 1
ATOM 823 C CA . GLN A 1 103 ? -0.462 0.697 -15.077 1.00 94.00 103 GLN A CA 1
ATOM 824 C C . GLN A 1 103 ? -0.943 1.951 -14.325 1.00 94.00 103 GLN A C 1
ATOM 826 O O . GLN A 1 103 ? -1.142 2.995 -14.945 1.00 94.00 103 GLN A O 1
ATOM 831 N N . CYS A 1 104 ? -1.134 1.883 -13.004 1.00 94.12 104 CYS A N 1
ATOM 832 C CA . CYS A 1 104 ? -1.524 3.047 -12.215 1.00 94.12 104 CYS A CA 1
ATOM 833 C C . CYS A 1 104 ? -0.397 4.085 -12.179 1.00 94.12 104 CYS A C 1
ATOM 835 O O . CYS A 1 104 ? 0.765 3.763 -11.949 1.00 94.12 104 CYS A O 1
ATOM 837 N N . SER A 1 105 ? -0.730 5.366 -12.319 1.00 90.88 105 SER A N 1
ATOM 838 C CA . SER A 1 105 ? 0.261 6.428 -12.144 1.00 90.88 105 SER A CA 1
ATOM 839 C C . SER A 1 105 ? 0.768 6.476 -10.700 1.00 90.88 105 SER A C 1
ATOM 841 O O . SER A 1 105 ? -0.024 6.397 -9.757 1.00 90.88 105 SER A O 1
ATOM 843 N N . VAL A 1 106 ? 2.079 6.690 -10.542 1.00 91.00 106 VAL A N 1
ATOM 844 C CA . VAL A 1 106 ? 2.761 6.978 -9.263 1.00 91.00 106 VAL A CA 1
ATOM 845 C C . VAL A 1 106 ? 2.473 5.973 -8.141 1.00 91.00 106 VAL A C 1
ATOM 847 O O . VAL A 1 106 ? 2.461 6.332 -6.962 1.00 91.00 106 VAL A O 1
ATOM 850 N N . TRP A 1 107 ? 2.228 4.706 -8.489 1.00 96.31 107 TRP A N 1
ATOM 851 C CA . TRP A 1 107 ? 1.860 3.695 -7.501 1.00 96.31 107 TRP A CA 1
ATOM 852 C C . TRP A 1 107 ? 2.974 3.389 -6.502 1.00 96.31 107 TRP A C 1
ATOM 854 O O . TRP A 1 107 ? 2.710 3.117 -5.332 1.00 96.31 107 TRP A O 1
ATOM 864 N N . GLN A 1 108 ? 4.223 3.502 -6.950 1.00 96.56 108 GLN A N 1
ATOM 865 C CA . GLN A 1 108 ? 5.416 3.279 -6.147 1.00 96.56 108 GLN A CA 1
ATOM 866 C C . GLN A 1 108 ? 5.469 4.220 -4.947 1.00 96.56 108 GLN A C 1
ATOM 868 O O . GLN A 1 108 ? 5.759 3.789 -3.832 1.00 96.56 108 GLN A O 1
ATOM 873 N N . ASP A 1 109 ? 5.194 5.508 -5.176 1.00 94.31 109 ASP A N 1
ATOM 874 C CA . ASP A 1 109 ? 5.355 6.525 -4.143 1.00 94.31 109 ASP A CA 1
ATOM 875 C C . ASP A 1 109 ? 4.394 6.282 -2.980 1.00 94.31 109 ASP A C 1
ATOM 877 O O . ASP A 1 109 ? 4.829 6.205 -1.824 1.00 94.31 109 ASP A O 1
ATOM 881 N N . TRP A 1 110 ? 3.106 6.081 -3.282 1.00 95.19 110 TRP A N 1
ATOM 882 C CA . TRP A 1 110 ? 2.136 5.808 -2.231 1.00 95.19 110 TRP A CA 1
ATOM 883 C C . TRP A 1 110 ? 2.346 4.426 -1.609 1.00 95.19 110 TRP A C 1
ATOM 885 O O . TRP A 1 110 ? 2.193 4.315 -0.397 1.00 95.19 110 TRP A O 1
ATOM 895 N N . MET A 1 111 ? 2.781 3.407 -2.362 1.00 97.56 111 MET A N 1
ATOM 896 C CA . MET A 1 111 ? 3.084 2.081 -1.801 1.00 97.56 111 MET A CA 1
ATOM 897 C C . MET A 1 111 ? 4.219 2.1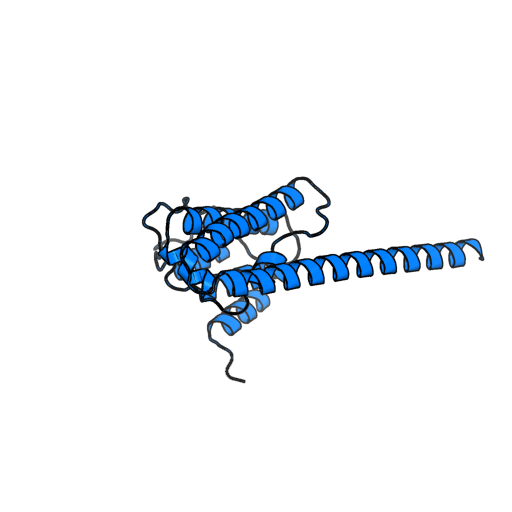58 -0.774 1.00 97.56 111 MET A C 1
ATOM 899 O O . MET A 1 111 ? 4.076 1.664 0.341 1.00 97.56 111 MET A O 1
ATOM 903 N N . PHE A 1 112 ? 5.315 2.856 -1.095 1.00 96.81 112 PHE A N 1
ATOM 904 C CA . PHE A 1 112 ? 6.394 3.096 -0.133 1.00 96.81 112 PHE A CA 1
ATOM 905 C C . PHE A 1 112 ? 5.926 3.886 1.090 1.00 96.81 112 PHE A C 1
ATOM 907 O O . PHE A 1 112 ? 6.438 3.662 2.179 1.00 96.81 112 PHE A O 1
ATOM 914 N N . SER A 1 113 ? 4.960 4.799 0.935 1.00 94.69 113 SER A N 1
ATOM 915 C CA . SER A 1 113 ? 4.446 5.594 2.062 1.00 94.69 113 SER A CA 1
ATOM 916 C C . SER A 1 113 ? 3.638 4.791 3.087 1.00 94.69 113 SER A C 1
ATOM 918 O O . SER A 1 113 ? 3.335 5.313 4.155 1.00 94.69 113 SER A O 1
ATOM 920 N N . LEU A 1 114 ? 3.292 3.540 2.773 1.00 96.25 114 LEU A N 1
ATOM 921 C CA . LEU A 1 114 ? 2.633 2.624 3.706 1.00 96.25 114 LEU A CA 1
ATOM 922 C C . LEU A 1 114 ? 3.625 1.906 4.623 1.00 96.25 114 LEU A C 1
ATOM 924 O O . LEU A 1 114 ? 3.207 1.371 5.645 1.00 96.25 114 LEU A O 1
ATOM 928 N N . GLY A 1 115 ? 4.902 1.856 4.238 1.00 95.38 115 GLY A N 1
ATOM 929 C CA . GLY A 1 115 ? 5.971 1.223 5.000 1.00 95.38 115 GLY A CA 1
ATOM 930 C C . GLY A 1 115 ? 6.719 2.207 5.893 1.00 95.38 115 GLY A C 1
ATOM 931 O O . GLY A 1 115 ? 6.595 3.425 5.763 1.00 95.38 115 GLY A O 1
ATOM 932 N N . TYR A 1 116 ? 7.547 1.655 6.771 1.00 94.56 116 TYR A N 1
ATOM 933 C CA . TYR A 1 116 ? 8.462 2.401 7.627 1.00 94.56 116 TYR A CA 1
ATOM 934 C C . TYR A 1 116 ? 9.889 2.186 7.128 1.00 94.56 116 TYR A C 1
ATOM 936 O O . TYR A 1 116 ? 10.328 1.041 7.003 1.00 94.56 116 TYR A O 1
ATOM 944 N N . ILE A 1 117 ? 10.608 3.276 6.845 1.00 92.44 117 ILE A N 1
ATOM 945 C CA . ILE A 1 117 ? 12.021 3.201 6.434 1.00 92.44 117 ILE A CA 1
ATOM 946 C C . ILE A 1 117 ? 12.868 2.683 7.598 1.00 92.44 117 ILE A C 1
ATOM 948 O O . ILE A 1 117 ? 13.630 1.738 7.420 1.00 92.44 117 ILE A O 1
ATOM 952 N N . ASN A 1 118 ? 12.638 3.242 8.789 1.00 91.19 118 ASN A N 1
ATOM 953 C CA . ASN A 1 118 ? 13.286 2.853 10.037 1.00 91.19 118 ASN A CA 1
ATOM 954 C C . ASN A 1 118 ? 12.218 2.376 11.038 1.00 91.19 118 ASN A C 1
ATOM 956 O O . ASN A 1 118 ? 11.748 3.176 11.852 1.00 91.19 118 ASN A O 1
ATOM 960 N N . PRO A 1 119 ? 11.765 1.110 10.944 1.00 94.81 119 PRO A N 1
ATOM 961 C CA . PRO A 1 119 ? 10.755 0.570 11.849 1.00 94.81 119 PRO A CA 1
ATOM 962 C C . PRO A 1 119 ? 11.280 0.533 13.289 1.00 94.81 119 PRO A C 1
ATOM 964 O O . PRO A 1 119 ? 12.386 0.063 13.550 1.00 94.81 119 PRO A O 1
ATOM 967 N N . LYS A 1 120 ? 10.470 1.006 14.237 1.00 93.88 120 LYS A N 1
ATOM 968 C CA . LYS A 1 120 ? 10.833 1.138 15.660 1.00 93.88 120 LYS A CA 1
ATOM 969 C C . LYS A 1 120 ? 10.377 -0.034 16.522 1.00 93.88 120 LYS A C 1
ATOM 971 O O . LYS A 1 120 ? 10.790 -0.158 17.671 1.00 93.88 120 LYS A O 1
ATOM 976 N N . ASN A 1 121 ? 9.483 -0.865 15.998 1.00 95.81 121 ASN A N 1
ATOM 977 C CA . ASN A 1 121 ? 8.901 -2.002 16.700 1.00 95.81 121 ASN A CA 1
ATOM 978 C C . ASN A 1 121 ? 8.545 -3.125 15.711 1.00 95.81 121 ASN A C 1
ATOM 980 O O . ASN A 1 121 ? 8.568 -2.936 14.493 1.00 95.81 121 ASN A O 1
ATOM 984 N N . SER A 1 122 ? 8.194 -4.296 16.245 1.00 96.94 122 SER A N 1
ATOM 985 C CA . SER A 1 122 ? 7.859 -5.483 15.449 1.00 96.94 122 SER A CA 1
ATOM 986 C C . SER A 1 122 ? 6.645 -5.284 14.539 1.00 96.94 122 SER A C 1
ATOM 988 O O . SER A 1 122 ? 6.591 -5.863 13.457 1.00 96.94 122 SER A O 1
ATOM 990 N N . GLU A 1 123 ? 5.675 -4.462 14.949 1.00 96.00 123 GLU A N 1
ATOM 991 C CA . GLU A 1 123 ? 4.485 -4.187 14.142 1.00 96.00 123 GLU A CA 1
ATOM 992 C C . GLU A 1 123 ? 4.831 -3.337 12.915 1.00 96.00 123 GLU A C 1
ATOM 994 O O . GLU A 1 123 ? 4.411 -3.658 11.805 1.00 96.00 123 GLU A O 1
ATOM 999 N N . GLU A 1 124 ? 5.646 -2.295 13.083 1.00 97.12 124 GLU A N 1
ATOM 1000 C CA . GLU A 1 124 ? 6.166 -1.489 11.974 1.00 97.12 124 GLU A CA 1
ATOM 1001 C C . GLU A 1 124 ? 7.048 -2.318 11.038 1.00 97.12 124 GLU A C 1
ATOM 1003 O O . GLU A 1 124 ? 6.910 -2.222 9.818 1.00 97.12 124 GLU A O 1
ATOM 1008 N N . GLN A 1 125 ? 7.901 -3.184 11.593 1.00 98.06 125 GLN A N 1
ATOM 1009 C CA . GLN A 1 125 ? 8.717 -4.100 10.798 1.00 98.06 125 GLN A CA 1
ATOM 1010 C C . GLN A 1 125 ? 7.836 -5.019 9.943 1.00 98.06 125 GLN A C 1
ATOM 1012 O O . GLN A 1 125 ? 8.055 -5.133 8.737 1.00 98.06 125 GLN A O 1
ATOM 1017 N N . LYS A 1 126 ? 6.794 -5.612 10.534 1.00 98.25 126 LYS A N 1
ATOM 1018 C CA . LYS A 1 126 ? 5.844 -6.470 9.819 1.00 98.25 126 LYS A CA 1
ATOM 1019 C C . LYS A 1 126 ? 5.134 -5.722 8.689 1.00 98.25 126 LYS A C 1
ATOM 1021 O O . LYS A 1 126 ? 4.987 -6.266 7.598 1.00 98.25 126 LYS A O 1
ATOM 1026 N N . ILE A 1 127 ? 4.729 -4.470 8.912 1.00 98.44 127 ILE A N 1
ATOM 1027 C CA . ILE A 1 127 ? 4.164 -3.615 7.857 1.00 98.44 127 ILE A CA 1
ATOM 1028 C C . ILE A 1 127 ? 5.163 -3.432 6.706 1.00 98.44 127 ILE A C 1
ATOM 1030 O O . ILE A 1 127 ? 4.808 -3.634 5.542 1.00 98.44 127 ILE A O 1
ATOM 1034 N N . THR A 1 128 ? 6.416 -3.095 7.015 1.00 98.00 128 THR A N 1
ATOM 1035 C CA . THR A 1 128 ? 7.474 -2.920 6.013 1.00 98.00 128 THR A CA 1
ATOM 1036 C C . THR A 1 128 ? 7.738 -4.208 5.224 1.00 98.00 128 THR A C 1
ATOM 1038 O O . THR A 1 128 ? 7.844 -4.168 3.997 1.00 98.00 128 THR A O 1
ATOM 1041 N N . GLU A 1 129 ? 7.758 -5.367 5.882 1.00 98.50 129 GLU A N 1
ATOM 1042 C CA . GLU A 1 129 ? 7.892 -6.675 5.226 1.00 98.50 129 GLU A CA 1
ATOM 1043 C C . GLU A 1 129 ? 6.726 -6.969 4.271 1.00 98.50 129 GLU A C 1
ATOM 1045 O O . GLU A 1 129 ? 6.943 -7.448 3.155 1.00 98.50 129 GLU A O 1
ATOM 1050 N N . MET A 1 130 ? 5.490 -6.636 4.656 1.00 98.75 130 MET A N 1
ATOM 1051 C CA . MET A 1 130 ? 4.317 -6.791 3.789 1.00 98.75 130 MET A CA 1
ATOM 1052 C C . MET A 1 130 ? 4.406 -5.900 2.542 1.00 98.75 130 MET A C 1
ATOM 1054 O O . MET A 1 130 ? 4.137 -6.373 1.434 1.00 98.75 130 MET A O 1
ATOM 1058 N N . VAL A 1 131 ? 4.840 -4.644 2.695 1.00 98.56 131 VAL A N 1
ATOM 1059 C CA . VAL A 1 131 ? 5.084 -3.721 1.572 1.00 98.56 131 VAL A CA 1
ATOM 1060 C C . VAL A 1 131 ? 6.145 -4.289 0.624 1.00 98.56 131 VAL A C 1
ATOM 1062 O O . VAL A 1 131 ? 5.918 -4.365 -0.587 1.00 98.56 131 VAL A O 1
ATOM 1065 N N . TYR A 1 132 ? 7.277 -4.767 1.149 1.00 98.06 132 TYR A N 1
ATOM 1066 C CA . TYR A 1 132 ? 8.314 -5.387 0.320 1.00 98.06 132 TYR A CA 1
ATOM 1067 C C . TYR A 1 132 ? 7.862 -6.693 -0.333 1.00 98.06 132 TYR A C 1
ATOM 1069 O O . TYR A 1 132 ? 8.274 -6.988 -1.457 1.00 98.06 132 TYR A O 1
ATOM 1077 N N . ASN A 1 133 ? 6.970 -7.455 0.299 1.00 98.75 133 ASN A N 1
ATOM 1078 C CA . ASN A 1 133 ? 6.390 -8.640 -0.320 1.00 98.75 133 ASN A CA 1
ATOM 1079 C C . ASN A 1 133 ? 5.531 -8.281 -1.544 1.00 98.75 133 ASN A C 1
ATOM 1081 O O . ASN A 1 133 ? 5.648 -8.930 -2.584 1.00 98.75 133 ASN A O 1
ATOM 1085 N N . ILE A 1 134 ? 4.729 -7.213 -1.464 1.00 98.69 134 ILE A N 1
ATOM 1086 C CA . ILE A 1 134 ? 3.974 -6.697 -2.617 1.00 98.69 134 ILE A CA 1
ATOM 1087 C C . ILE A 1 134 ? 4.936 -6.280 -3.731 1.00 98.69 134 ILE A C 1
ATOM 1089 O O . ILE A 1 134 ? 4.786 -6.720 -4.873 1.00 98.69 134 ILE A O 1
ATOM 1093 N N . PHE A 1 135 ? 5.971 -5.502 -3.405 1.00 98.56 135 PHE A N 1
ATOM 1094 C CA . PHE A 1 135 ? 6.999 -5.122 -4.373 1.00 98.56 135 PHE A CA 1
ATOM 1095 C C . PHE A 1 135 ? 7.666 -6.338 -5.024 1.00 98.56 135 PHE A C 1
ATOM 1097 O O . PHE A 1 135 ? 7.826 -6.355 -6.239 1.00 98.56 135 PHE A O 1
ATOM 1104 N N . ARG A 1 136 ? 7.983 -7.389 -4.263 1.00 98.44 136 ARG A N 1
ATOM 1105 C CA . ARG A 1 136 ? 8.562 -8.637 -4.783 1.00 98.44 136 ARG A CA 1
ATOM 1106 C C . ARG A 1 136 ? 7.633 -9.341 -5.777 1.00 98.44 136 ARG A C 1
ATOM 1108 O O . ARG A 1 136 ? 8.094 -9.770 -6.836 1.00 98.44 136 ARG A O 1
ATOM 1115 N N . ILE A 1 137 ? 6.338 -9.437 -5.466 1.00 98.50 137 ILE A N 1
ATOM 1116 C CA . ILE A 1 137 ? 5.320 -10.013 -6.364 1.00 98.50 137 ILE A CA 1
ATOM 1117 C C . ILE A 1 137 ? 5.259 -9.219 -7.678 1.00 98.50 137 ILE A C 1
ATOM 1119 O O . ILE A 1 137 ? 5.275 -9.799 -8.769 1.00 98.50 137 ILE A O 1
ATOM 1123 N N . LEU A 1 138 ? 5.223 -7.888 -7.582 1.00 98.44 138 LEU A N 1
ATOM 1124 C CA . LEU A 1 138 ? 5.150 -6.995 -8.739 1.00 98.44 138 LEU A CA 1
ATOM 1125 C C . LEU A 1 138 ? 6.452 -6.983 -9.545 1.00 98.44 138 LEU A C 1
ATOM 1127 O O . LEU A 1 138 ? 6.396 -6.932 -10.768 1.00 98.44 138 LEU A O 1
ATOM 1131 N N . LEU A 1 139 ? 7.613 -7.084 -8.894 1.00 98.25 139 LEU A N 1
ATOM 1132 C CA . LEU A 1 139 ? 8.930 -7.190 -9.526 1.00 98.25 139 LEU A CA 1
ATOM 1133 C C . LEU A 1 139 ? 9.055 -8.411 -10.398 1.00 98.25 139 LEU A C 1
ATOM 1135 O O . LEU A 1 139 ? 9.390 -8.289 -11.577 1.00 98.25 139 LEU A O 1
ATOM 1139 N N . TYR A 1 140 ? 8.713 -9.567 -9.847 1.00 97.75 140 TYR A N 1
ATOM 1140 C CA . TYR A 1 140 ? 8.705 -10.787 -10.627 1.00 97.75 140 TYR A CA 1
ATOM 1141 C C . TYR A 1 140 ? 7.826 -10.647 -11.876 1.00 97.75 140 TYR A C 1
ATOM 1143 O O . TYR A 1 140 ? 8.250 -10.982 -12.982 1.00 97.75 140 TYR A O 1
ATOM 1151 N N . HIS A 1 141 ? 6.614 -10.110 -11.713 1.00 97.69 141 HIS A N 1
ATOM 1152 C CA . HIS A 1 141 ? 5.677 -9.961 -12.821 1.00 97.69 141 HIS A CA 1
ATOM 1153 C C . HIS A 1 141 ? 6.147 -8.939 -13.864 1.00 97.69 141 HIS A C 1
ATOM 1155 O O . HIS A 1 141 ? 6.117 -9.236 -15.056 1.00 97.69 141 HIS A O 1
ATOM 1161 N N . ALA A 1 142 ? 6.618 -7.771 -13.427 1.00 97.44 142 ALA A N 1
ATOM 1162 C CA . ALA A 1 142 ? 7.072 -6.695 -14.301 1.00 97.44 142 ALA A CA 1
ATOM 1163 C C . ALA A 1 142 ? 8.263 -7.123 -15.167 1.00 97.44 142 ALA A C 1
ATOM 1165 O O . ALA A 1 142 ? 8.260 -6.875 -16.367 1.00 97.44 142 ALA A O 1
ATOM 1166 N N . ILE A 1 143 ? 9.259 -7.799 -14.587 1.00 97.44 143 ILE A N 1
ATOM 1167 C CA . ILE A 1 143 ? 10.443 -8.249 -15.333 1.00 97.44 143 ILE A CA 1
ATOM 1168 C C . ILE A 1 143 ? 10.100 -9.394 -16.284 1.00 97.44 143 ILE A C 1
ATOM 1170 O O . ILE A 1 143 ? 10.576 -9.420 -17.416 1.00 97.44 143 ILE A O 1
ATOM 1174 N N . LYS A 1 144 ? 9.282 -10.350 -15.833 1.00 97.06 144 LYS A N 1
ATOM 1175 C CA . LYS A 1 144 ? 9.024 -11.571 -16.598 1.00 97.06 144 LYS A CA 1
ATOM 1176 C C . LYS A 1 144 ? 7.972 -11.397 -17.694 1.00 97.06 144 LYS A C 1
ATOM 1178 O O . LYS A 1 144 ? 8.062 -12.074 -18.715 1.00 97.06 144 LYS A O 1
ATOM 1183 N N . TYR A 1 145 ? 6.961 -10.555 -17.478 1.00 96.50 145 TYR A N 1
ATOM 1184 C CA . TYR A 1 145 ? 5.754 -10.550 -18.313 1.00 96.50 145 TYR A CA 1
ATOM 1185 C C . TYR A 1 145 ? 5.360 -9.187 -18.889 1.00 96.50 145 TYR A C 1
ATOM 1187 O O . TYR A 1 145 ? 4.499 -9.162 -19.769 1.00 96.50 145 TYR A O 1
ATOM 1195 N N . GLU A 1 146 ? 5.935 -8.072 -18.430 1.00 95.94 146 GLU A N 1
ATOM 1196 C CA . GLU A 1 146 ? 5.601 -6.738 -18.945 1.00 95.94 146 GLU A CA 1
ATOM 1197 C C . GLU A 1 146 ? 6.736 -6.196 -19.821 1.00 95.94 146 GLU A C 1
ATOM 1199 O O . GLU A 1 146 ? 7.886 -6.062 -19.395 1.00 95.94 146 GLU A O 1
ATOM 1204 N N . TRP A 1 147 ? 6.415 -5.847 -21.068 1.00 94.38 147 TRP A N 1
ATOM 1205 C CA . TRP A 1 147 ? 7.389 -5.227 -21.961 1.00 94.38 147 TRP A CA 1
ATOM 1206 C C . TRP A 1 147 ? 7.843 -3.881 -21.388 1.00 94.38 147 TRP A C 1
ATOM 1208 O O . TRP A 1 147 ? 7.027 -3.019 -21.070 1.00 94.38 147 TRP A O 1
ATOM 1218 N N . GLY A 1 148 ? 9.156 -3.713 -21.225 1.00 94.00 148 GLY A N 1
ATOM 1219 C CA . GLY A 1 148 ? 9.721 -2.514 -20.607 1.00 94.00 148 GLY A CA 1
ATOM 1220 C C . GLY A 1 148 ? 9.503 -2.407 -19.091 1.00 94.00 148 GLY A C 1
ATOM 1221 O O . GLY A 1 148 ? 9.869 -1.382 -18.522 1.00 94.00 148 GLY A O 1
ATOM 1222 N N . GLY A 1 149 ? 8.986 -3.442 -18.413 1.00 94.81 149 GLY A N 1
ATOM 1223 C CA . GLY A 1 149 ? 8.741 -3.423 -16.964 1.00 94.81 149 GLY A CA 1
ATOM 1224 C C . GLY A 1 149 ? 9.993 -3.173 -16.111 1.00 94.81 149 GLY A C 1
ATOM 1225 O O . GLY A 1 149 ? 9.893 -2.662 -14.999 1.00 94.81 149 GLY A O 1
ATOM 1226 N N . TRP A 1 150 ? 11.188 -3.440 -16.651 1.00 95.06 150 TRP A N 1
ATOM 1227 C CA . TRP A 1 150 ? 12.459 -3.084 -16.013 1.00 95.06 150 TRP A CA 1
ATOM 1228 C C . TRP A 1 150 ? 12.636 -1.572 -15.822 1.00 95.06 150 TRP A C 1
ATOM 1230 O O . TRP A 1 150 ? 13.243 -1.165 -14.839 1.00 95.06 150 TRP A O 1
ATOM 1240 N N . ARG A 1 151 ? 12.078 -0.733 -16.707 1.00 95.25 151 ARG A N 1
ATOM 1241 C CA . ARG A 1 151 ? 12.165 0.735 -16.600 1.00 95.25 151 ARG A CA 1
ATOM 1242 C C . ARG A 1 151 ? 11.387 1.242 -15.395 1.00 95.25 151 ARG A C 1
ATOM 1244 O O . ARG A 1 151 ? 11.920 2.009 -14.607 1.00 95.25 151 ARG A O 1
ATOM 1251 N N . VAL A 1 152 ? 10.173 0.714 -15.212 1.00 93.62 152 VAL A N 1
ATOM 1252 C CA . VAL A 1 152 ? 9.347 0.984 -14.027 1.00 93.62 152 VAL A CA 1
ATOM 1253 C C . VAL A 1 152 ? 10.126 0.649 -12.759 1.00 93.62 152 VAL A C 1
ATOM 1255 O O . VAL A 1 152 ? 10.049 1.391 -11.789 1.00 93.62 152 VAL A O 1
ATOM 1258 N N . TRP A 1 153 ? 10.911 -0.432 -12.770 1.00 95.69 153 TRP A N 1
ATOM 1259 C CA . TRP A 1 153 ? 11.723 -0.815 -11.618 1.00 95.69 153 TRP A CA 1
ATOM 1260 C C . TRP A 1 153 ? 12.975 0.012 -11.387 1.00 95.69 153 TRP A C 1
ATOM 1262 O O . TRP A 1 153 ? 13.322 0.226 -10.227 1.00 95.69 153 TRP A O 1
ATOM 1272 N N . VAL A 1 154 ? 13.621 0.502 -12.443 1.00 96.12 154 VAL A N 1
ATOM 1273 C CA . VAL A 1 154 ? 14.676 1.511 -12.301 1.00 96.12 154 VAL A CA 1
ATOM 1274 C C . VAL A 1 154 ? 14.115 2.724 -11.555 1.00 96.12 154 VAL A C 1
ATOM 1276 O O . VAL A 1 154 ? 14.676 3.104 -10.529 1.00 96.12 154 VAL A O 1
ATOM 1279 N N . ASP A 1 155 ? 12.953 3.235 -11.972 1.00 95.19 155 ASP A N 1
ATOM 1280 C CA . ASP A 1 155 ? 12.296 4.364 -11.301 1.00 95.19 155 ASP A CA 1
ATOM 1281 C C . ASP A 1 155 ? 11.925 4.036 -9.848 1.00 95.19 155 ASP A C 1
ATOM 1283 O O . ASP A 1 155 ? 12.150 4.843 -8.945 1.00 95.19 155 ASP A O 1
ATOM 1287 N N . THR A 1 156 ? 11.394 2.838 -9.579 1.00 96.62 156 THR A N 1
ATOM 1288 C CA . THR A 1 156 ? 11.048 2.442 -8.208 1.00 96.62 156 THR A CA 1
ATOM 1289 C C . THR A 1 156 ? 12.278 2.383 -7.295 1.00 96.62 156 THR A C 1
ATOM 1291 O O . THR A 1 156 ? 12.188 2.805 -6.143 1.00 96.62 156 THR A O 1
ATOM 1294 N N . LEU A 1 157 ? 13.424 1.883 -7.778 1.00 96.31 157 LEU A N 1
ATOM 1295 C CA . LEU A 1 157 ? 14.674 1.870 -7.009 1.00 96.31 157 LEU A CA 1
ATOM 1296 C C . LEU A 1 157 ? 15.190 3.288 -6.758 1.00 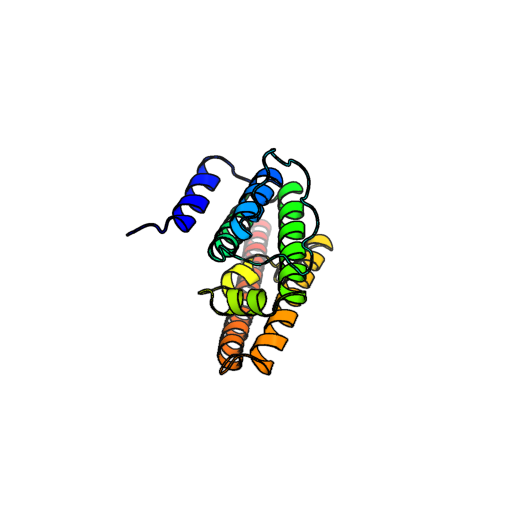96.31 157 LEU A C 1
ATOM 1298 O O . LEU A 1 157 ? 15.637 3.578 -5.649 1.00 96.31 157 LEU A O 1
ATOM 1302 N N . SER A 1 158 ? 15.076 4.184 -7.741 1.00 95.94 158 SER A N 1
ATOM 1303 C CA . SER A 1 158 ? 15.397 5.601 -7.557 1.00 95.94 158 SER A CA 1
ATOM 1304 C C . SER A 1 158 ? 14.520 6.242 -6.480 1.00 95.94 158 SER A C 1
ATOM 1306 O O . SER A 1 158 ? 15.050 6.902 -5.590 1.00 95.94 158 SER A O 1
ATOM 1308 N N . ILE A 1 159 ? 13.206 5.988 -6.483 1.00 95.25 159 ILE A N 1
ATOM 1309 C CA . ILE A 1 159 ? 12.289 6.474 -5.437 1.00 95.25 159 ILE A CA 1
ATOM 1310 C C . ILE A 1 159 ? 12.675 5.906 -4.066 1.00 95.25 159 ILE A C 1
ATOM 1312 O O . ILE A 1 159 ? 12.733 6.657 -3.092 1.00 95.25 159 ILE A O 1
ATOM 1316 N N . ALA A 1 160 ? 12.956 4.602 -3.978 1.00 95.19 160 ALA A N 1
ATOM 1317 C CA . ALA A 1 160 ? 13.373 3.957 -2.734 1.00 95.19 160 ALA A CA 1
ATOM 1318 C C . ALA A 1 160 ? 14.640 4.610 -2.171 1.00 95.19 160 ALA A C 1
ATOM 1320 O O . ALA A 1 160 ? 14.672 5.007 -1.007 1.00 95.19 160 ALA A O 1
ATOM 1321 N N . HIS A 1 161 ? 15.654 4.785 -3.021 1.00 95.06 161 HIS A N 1
ATOM 1322 C CA . HIS A 1 161 ? 16.909 5.423 -2.651 1.00 95.06 161 HIS A CA 1
ATOM 1323 C C . HIS A 1 161 ? 16.684 6.859 -2.173 1.00 95.06 161 HIS A C 1
ATOM 1325 O O . HIS A 1 161 ? 17.128 7.214 -1.086 1.00 95.06 161 HIS A O 1
ATOM 1331 N N . SER A 1 162 ? 15.938 7.672 -2.929 1.00 95.06 162 SER A N 1
ATOM 1332 C CA . SER A 1 162 ? 15.611 9.046 -2.533 1.00 95.06 162 SER A CA 1
ATOM 1333 C C . SER A 1 162 ? 14.925 9.113 -1.168 1.00 95.06 162 SER A C 1
ATOM 1335 O O . SER A 1 162 ? 15.256 9.984 -0.366 1.00 95.06 162 SER A O 1
ATOM 1337 N N . LYS A 1 163 ? 14.009 8.183 -0.872 1.00 93.31 163 LYS A N 1
ATOM 1338 C CA . LYS A 1 163 ? 13.332 8.114 0.430 1.00 93.31 163 LYS A CA 1
ATOM 1339 C C . LYS A 1 163 ? 14.288 7.743 1.567 1.00 93.31 163 LYS A C 1
ATOM 1341 O O . LYS A 1 163 ? 14.255 8.394 2.607 1.00 93.31 163 LYS A O 1
ATOM 1346 N N . VAL A 1 164 ? 15.163 6.758 1.359 1.00 93.88 164 VAL A N 1
ATOM 1347 C CA . VAL A 1 164 ? 16.186 6.366 2.346 1.00 93.88 164 VAL A CA 1
ATOM 1348 C C . VAL A 1 164 ? 17.150 7.521 2.623 1.00 93.88 164 VAL A C 1
ATOM 1350 O O . VAL A 1 164 ? 17.398 7.845 3.781 1.00 93.88 164 VAL A O 1
ATOM 1353 N N . THR A 1 165 ? 17.655 8.186 1.580 1.00 93.81 165 THR A N 1
ATOM 1354 C CA . THR A 1 165 ? 18.547 9.346 1.732 1.00 93.81 165 THR A CA 1
ATOM 1355 C C . THR A 1 165 ? 17.865 10.488 2.484 1.00 93.81 165 THR A C 1
ATOM 1357 O O . THR A 1 165 ? 18.484 11.106 3.347 1.00 93.81 165 THR A O 1
ATOM 1360 N N . TYR A 1 166 ? 16.590 10.756 2.188 1.00 92.75 166 TYR A N 1
ATOM 1361 C CA . TYR A 1 166 ? 15.826 11.803 2.860 1.00 92.75 166 TYR A CA 1
ATOM 1362 C C . TYR A 1 166 ? 15.654 11.534 4.362 1.00 92.75 166 TYR A C 1
ATOM 1364 O O . TYR A 1 166 ? 15.928 12.425 5.165 1.00 92.75 166 TYR A O 1
ATOM 1372 N N . GLU A 1 167 ? 15.248 10.323 4.759 1.00 91.50 167 GLU A N 1
ATOM 1373 C CA . GLU A 1 167 ? 15.102 9.996 6.186 1.00 91.50 167 GLU A CA 1
ATOM 1374 C C . GLU A 1 167 ? 16.453 9.989 6.913 1.00 91.50 167 GLU A C 1
ATOM 1376 O O . GLU A 1 167 ? 16.550 10.556 7.997 1.00 91.50 167 GLU A O 1
ATOM 1381 N N . ALA A 1 168 ? 17.523 9.469 6.300 1.00 91.00 168 ALA A N 1
ATOM 1382 C CA . ALA A 1 168 ? 18.863 9.528 6.892 1.00 91.00 168 ALA A CA 1
ATOM 1383 C C . ALA A 1 168 ? 19.318 10.977 7.151 1.00 91.00 168 ALA A C 1
ATOM 1385 O O . ALA A 1 168 ? 19.855 11.292 8.214 1.00 91.00 168 ALA A O 1
ATOM 1386 N N . HIS A 1 169 ? 19.061 11.882 6.202 1.00 93.44 169 HIS A N 1
ATOM 1387 C CA . HIS A 1 169 ? 19.365 13.303 6.359 1.00 93.44 169 HIS A CA 1
ATOM 1388 C C . HIS A 1 169 ? 18.515 13.960 7.456 1.00 93.44 169 HIS A C 1
ATOM 1390 O O . HIS A 1 169 ? 19.015 14.761 8.244 1.00 93.44 169 HIS A O 1
ATOM 1396 N N . LYS A 1 170 ? 17.228 13.615 7.538 1.00 93.00 170 LYS A N 1
ATOM 1397 C CA . LYS A 1 170 ? 16.318 14.120 8.572 1.00 93.00 170 LYS A CA 1
ATOM 1398 C C . LYS A 1 170 ? 16.732 13.667 9.973 1.00 93.00 170 LYS A C 1
ATOM 1400 O O . LYS A 1 170 ? 16.721 14.481 10.892 1.00 93.00 170 LYS A O 1
ATOM 1405 N N . GLU A 1 171 ? 17.128 12.408 10.139 1.00 90.50 171 GLU A N 1
ATOM 1406 C CA . GLU A 1 171 ? 17.652 11.895 11.410 1.00 90.50 171 GLU A CA 1
ATOM 1407 C C . GLU A 1 171 ? 18.973 12.555 11.799 1.00 90.50 171 GLU A C 1
ATOM 1409 O O . GLU A 1 171 ? 19.170 12.890 12.966 1.00 90.50 171 GLU A O 1
ATOM 1414 N N . TYR A 1 172 ? 19.865 12.776 10.833 1.00 92.88 172 TYR A N 1
ATOM 1415 C CA . TYR A 1 172 ? 21.105 13.513 11.063 1.00 92.88 172 TYR A CA 1
ATOM 1416 C C . TYR A 1 172 ? 20.831 14.931 11.583 1.00 92.88 172 TYR A C 1
ATOM 1418 O O . TYR A 1 172 ? 21.392 15.327 12.603 1.00 92.88 172 TYR A O 1
ATOM 1426 N N . LEU A 1 173 ? 19.920 15.669 10.938 1.00 94.50 173 LEU A N 1
ATOM 1427 C CA . LEU A 1 173 ? 19.522 17.000 11.399 1.00 94.50 173 LEU A CA 1
ATOM 1428 C C . LEU A 1 173 ? 18.912 16.967 12.804 1.00 94.50 173 LEU A C 1
ATOM 1430 O O . L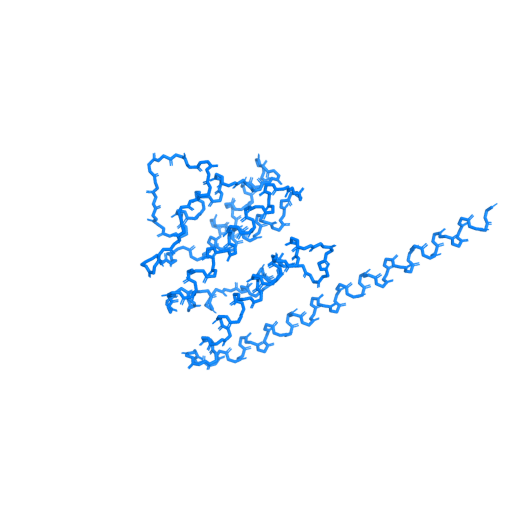EU A 1 173 ? 19.254 17.813 13.622 1.00 94.50 173 LEU A O 1
ATOM 1434 N N . ALA A 1 174 ? 18.042 15.998 13.102 1.00 92.50 174 ALA A N 1
ATOM 1435 C CA . ALA A 1 174 ? 17.436 15.871 14.427 1.00 92.50 174 ALA A CA 1
ATOM 1436 C C . ALA A 1 174 ? 18.497 15.703 15.530 1.00 92.50 174 ALA A C 1
ATOM 1438 O O . ALA A 1 174 ? 18.433 16.395 16.542 1.00 92.50 174 ALA A O 1
ATOM 1439 N N . LYS A 1 175 ? 19.519 14.868 15.298 1.00 92.50 175 LYS A N 1
ATOM 1440 C CA . LYS A 1 175 ? 20.640 14.690 16.237 1.00 92.50 175 LYS A CA 1
ATOM 1441 C C . LYS A 1 175 ? 21.442 15.973 16.441 1.00 92.50 175 LYS A C 1
ATOM 1443 O O . LYS A 1 175 ? 21.718 16.336 17.576 1.00 92.50 175 LYS A O 1
ATOM 1448 N N . MET A 1 176 ? 21.760 16.681 15.356 1.00 93.81 176 MET A N 1
ATOM 1449 C CA . MET A 1 176 ? 22.463 17.967 15.428 1.00 93.81 176 MET A CA 1
ATOM 1450 C C . MET A 1 176 ? 21.687 19.003 16.257 1.00 93.81 176 MET A C 1
ATOM 1452 O O . MET A 1 176 ? 22.288 19.735 17.039 1.00 93.81 176 MET A O 1
ATOM 1456 N N . TYR A 1 177 ? 20.358 19.062 16.107 1.00 93.50 177 TYR A N 1
ATOM 1457 C CA . TYR A 1 177 ? 19.507 19.949 16.907 1.00 93.50 177 TYR A CA 1
ATOM 1458 C C . TYR A 1 177 ? 19.489 19.565 18.392 1.00 93.50 177 TYR A C 1
ATOM 1460 O O . TYR A 1 177 ? 19.589 20.449 19.239 1.00 93.50 177 TYR A O 1
ATOM 1468 N N . GLU A 1 178 ? 19.392 18.273 18.715 1.00 92.94 178 GLU A N 1
ATOM 1469 C CA . GLU A 1 178 ? 19.439 17.791 20.103 1.00 92.94 178 GLU A CA 1
ATOM 1470 C C . GLU A 1 178 ? 20.788 18.095 20.775 1.00 92.94 178 GLU A C 1
ATOM 1472 O O . GLU A 1 178 ? 20.823 18.509 21.933 1.00 92.94 178 GLU A O 1
ATOM 1477 N N . GLU A 1 179 ? 21.901 17.922 20.058 1.00 92.38 179 GLU A N 1
ATOM 1478 C CA . GLU A 1 179 ? 23.243 18.254 20.553 1.00 92.38 179 GLU A CA 1
ATOM 1479 C C . GLU A 1 179 ? 23.397 19.754 20.816 1.00 92.38 179 GLU A C 1
ATOM 1481 O O . GLU A 1 179 ? 23.924 20.143 21.858 1.00 92.38 179 GLU A O 1
ATOM 1486 N N . TYR A 1 180 ? 22.892 20.592 19.910 1.00 92.62 180 TYR A N 1
ATOM 1487 C CA . TYR A 1 180 ? 22.919 22.044 20.070 1.00 92.62 180 TYR A CA 1
ATOM 1488 C C . TYR A 1 180 ? 22.105 22.503 21.292 1.00 92.62 180 TYR A C 1
ATOM 1490 O O . TYR A 1 180 ? 22.591 23.308 22.082 1.00 92.62 180 TYR A O 1
ATOM 1498 N N . GLN A 1 181 ? 20.907 21.943 21.504 1.00 90.81 181 GLN A N 1
ATOM 1499 C CA . GLN A 1 181 ? 20.081 22.253 22.679 1.00 90.81 181 GLN A CA 1
ATOM 1500 C C . GLN A 1 181 ? 20.759 21.855 23.994 1.00 90.81 181 GLN A C 1
ATOM 1502 O O . GLN A 1 181 ? 20.755 22.638 24.939 1.00 90.81 181 GLN A O 1
ATOM 1507 N N . ARG A 1 182 ? 21.400 20.680 24.049 1.00 90.19 182 ARG A N 1
ATOM 1508 C CA . ARG A 1 182 ? 22.159 20.263 25.241 1.00 90.19 182 ARG A CA 1
ATOM 1509 C C . ARG A 1 182 ? 23.327 21.193 25.536 1.00 90.19 182 ARG A C 1
ATOM 1511 O O . ARG A 1 182 ? 23.552 21.525 26.691 1.00 90.19 182 ARG A O 1
ATOM 1518 N N . GLN A 1 183 ? 24.051 21.631 24.506 1.00 88.88 183 GLN A N 1
ATOM 1519 C CA . GLN A 1 183 ? 25.142 22.589 24.681 1.00 88.88 183 GLN A CA 1
ATOM 1520 C C . GLN A 1 183 ? 24.642 23.943 25.198 1.00 88.88 183 GLN A C 1
ATOM 1522 O O . GLN A 1 183 ? 25.331 24.570 25.994 1.00 88.88 183 GLN A O 1
ATOM 1527 N N . GLU A 1 184 ? 23.467 24.416 24.775 1.00 87.88 184 GLU A N 1
ATOM 1528 C CA . GLU A 1 184 ? 22.872 25.635 25.342 1.00 87.88 184 GLU A CA 1
ATOM 1529 C C . GLU A 1 184 ? 22.463 25.447 26.810 1.00 87.88 184 GLU A C 1
ATOM 1531 O O . GLU A 1 184 ? 22.735 26.327 27.619 1.00 87.88 184 GLU A O 1
ATOM 1536 N N . GLU A 1 185 ? 21.878 24.302 27.173 1.00 85.31 185 GLU A N 1
ATOM 1537 C CA . GLU A 1 185 ? 21.504 23.982 28.559 1.00 85.31 185 GLU A CA 1
ATOM 1538 C C . GLU A 1 185 ? 22.718 23.822 29.490 1.00 85.31 185 GLU A C 1
ATOM 1540 O O . GLU A 1 185 ? 22.658 24.245 30.640 1.00 85.31 185 GLU A O 1
ATOM 1545 N N . GLU A 1 186 ? 23.824 23.246 29.010 1.00 82.19 186 GLU A N 1
ATOM 1546 C CA . GLU A 1 186 ? 25.072 23.086 29.777 1.00 82.19 186 GLU A CA 1
ATOM 1547 C C . GLU A 1 186 ? 25.841 24.406 29.971 1.00 82.19 186 GLU A C 1
ATOM 1549 O O . GLU A 1 186 ? 26.687 24.503 30.862 1.00 82.19 186 GLU A O 1
ATOM 1554 N N . ASN A 1 187 ? 25.561 25.419 29.146 1.00 70.69 187 ASN A N 1
ATOM 1555 C CA . ASN A 1 187 ? 26.205 26.734 29.195 1.00 70.69 187 ASN A CA 1
ATOM 1556 C C . ASN A 1 187 ? 25.417 27.783 30.017 1.00 70.69 187 ASN A C 1
ATOM 1558 O O . ASN A 1 187 ? 25.814 28.953 30.029 1.00 70.69 187 ASN A O 1
ATOM 1562 N N . ILE A 1 188 ? 24.326 27.387 30.690 1.00 62.59 188 ILE A N 1
ATOM 1563 C CA . ILE A 1 188 ? 23.500 28.211 31.602 1.00 62.59 188 ILE A CA 1
ATOM 1564 C C . ILE A 1 188 ? 23.776 27.818 33.056 1.00 62.59 188 ILE A C 1
ATOM 1566 O O . ILE A 1 188 ? 23.895 28.748 33.890 1.00 62.59 188 ILE A O 1
#

Foldseek 3Di:
DPQDPLNVVLVVVCVVALADAQQNLVVLVCVQQVPDDPDGDRDHDDADDLVGAGPDLSSLVSLLSRLLRHDDDPRSLVSLVSSLSNLLRNLVRDLRRLVSLLPDPPSLLSLCSSADLDDPDPSNVVSNVSSVSSVVSSVVSLVPPNDVSVVVVVVSVVSVVVVNVVVVVVVVVVVVVVVVVVVVVVVD